Protein AF-A0A2D4NER4-F1 (afdb_monomer)

Nearest PDB structures (foldseek):
  1veg-assembly1_A  TM=6.606E-01  e=9.538E-03  Mus musculus
  2dak-assembly1_A  TM=6.690E-01  e=1.451E+00  Homo sapiens
  2dag-assembly1_A  TM=6.168E-01  e=2.997E+00  Homo sapiens
  1vek-assembly1_A  TM=5.260E-01  e=1.451E+00  Arabidopsis thaliana

Structure (mmCIF, N/CA/C/O backbone):
data_AF-A0A2D4NER4-F1
#
_entry.id   AF-A0A2D4N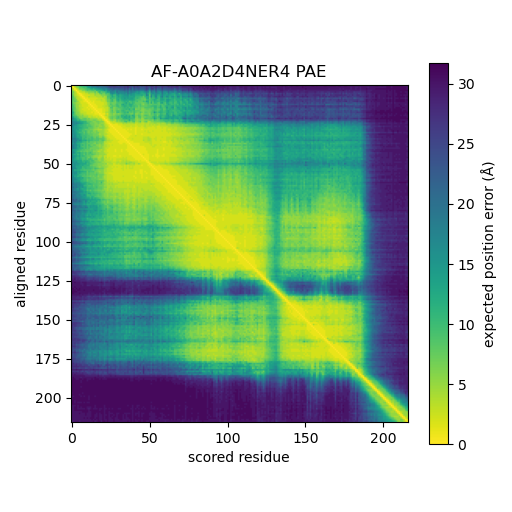ER4-F1
#
loop_
_atom_site.group_PDB
_atom_site.id
_atom_site.type_symbol
_atom_site.label_atom_id
_atom_site.label_alt_id
_atom_site.label_comp_id
_atom_site.label_asym_id
_atom_site.label_entity_id
_atom_site.label_seq_id
_atom_site.pdbx_PDB_ins_code
_atom_site.Cartn_x
_atom_site.Cartn_y
_atom_site.Cartn_z
_atom_site.occupancy
_atom_site.B_iso_or_equiv
_atom_site.auth_seq_id
_atom_site.auth_comp_id
_atom_site.auth_asym_id
_atom_site.auth_atom_id
_atom_site.pdbx_PDB_model_num
ATOM 1 N N . LEU A 1 1 ? 33.103 -27.320 -62.955 1.00 56.03 1 LEU A N 1
ATOM 2 C CA . LEU A 1 1 ? 32.887 -27.397 -61.491 1.00 56.03 1 LEU A CA 1
ATOM 3 C C . LEU A 1 1 ? 33.229 -26.048 -60.841 1.00 56.03 1 LEU A C 1
ATOM 5 O O . LEU A 1 1 ? 34.412 -25.792 -60.667 1.00 56.03 1 LEU A O 1
ATOM 9 N N . PRO A 1 2 ? 32.236 -25.185 -60.523 1.00 55.22 2 PRO A N 1
ATOM 10 C CA . PRO A 1 2 ? 32.433 -24.038 -59.623 1.00 55.22 2 PRO A CA 1
ATOM 11 C C . PRO A 1 2 ? 31.320 -23.884 -58.556 1.00 55.22 2 PRO A C 1
ATOM 13 O O . PRO A 1 2 ? 31.130 -22.807 -58.007 1.00 55.22 2 PRO A O 1
ATOM 16 N N . LEU A 1 3 ? 30.570 -24.949 -58.249 1.00 60.25 3 LEU A N 1
ATOM 17 C CA . LEU A 1 3 ? 29.444 -24.919 -57.302 1.00 60.25 3 LEU A CA 1
ATOM 18 C C . LEU A 1 3 ? 29.784 -24.650 -55.812 1.00 60.25 3 LEU A C 1
ATOM 20 O O . LEU A 1 3 ? 28.915 -24.118 -55.122 1.00 60.25 3 LEU A O 1
ATOM 24 N N . PRO A 1 4 ? 30.980 -24.961 -55.261 1.00 67.06 4 PRO A N 1
ATOM 25 C CA . PRO A 1 4 ? 31.217 -24.734 -53.831 1.00 67.06 4 PRO A CA 1
ATOM 26 C C . PRO A 1 4 ? 31.401 -23.249 -53.475 1.00 67.06 4 PRO A C 1
ATOM 28 O O . PRO A 1 4 ? 31.037 -22.840 -52.376 1.00 67.06 4 PRO A O 1
ATOM 31 N N . LEU A 1 5 ? 31.903 -22.427 -54.405 1.00 70.25 5 LEU A N 1
ATOM 32 C CA . LEU A 1 5 ? 32.192 -21.008 -54.152 1.00 70.25 5 LEU A CA 1
ATOM 33 C C . LEU A 1 5 ? 30.925 -20.143 -54.095 1.00 70.25 5 LEU A C 1
ATOM 35 O O . LEU A 1 5 ? 30.849 -19.197 -53.312 1.00 70.25 5 LEU A O 1
ATOM 39 N N . THR A 1 6 ? 29.903 -20.481 -54.886 1.00 78.75 6 THR A N 1
ATOM 40 C CA . THR A 1 6 ? 28.622 -19.759 -54.884 1.00 78.75 6 THR A CA 1
ATOM 41 C C . THR A 1 6 ? 27.839 -20.003 -53.596 1.00 78.75 6 THR A C 1
ATOM 43 O O . THR A 1 6 ? 27.268 -19.064 -53.050 1.00 78.75 6 THR A O 1
ATOM 46 N N . LEU A 1 7 ? 27.877 -21.234 -53.071 1.00 81.62 7 LEU A N 1
ATOM 47 C CA . LEU A 1 7 ? 27.253 -21.593 -51.793 1.00 81.62 7 LEU A CA 1
ATOM 48 C C . LEU A 1 7 ? 27.947 -20.928 -50.597 1.00 81.62 7 LEU A C 1
ATOM 50 O O . LEU A 1 7 ? 27.274 -20.438 -49.693 1.00 81.62 7 LEU A O 1
ATOM 54 N N . SER A 1 8 ? 29.283 -20.861 -50.588 1.00 81.38 8 SER A N 1
ATOM 55 C CA . SER A 1 8 ? 30.007 -20.161 -49.518 1.00 81.38 8 SER A CA 1
ATOM 56 C C . SER A 1 8 ? 29.722 -18.660 -49.507 1.00 81.38 8 SER A C 1
ATOM 58 O O . SER A 1 8 ? 29.609 -18.061 -48.440 1.00 81.38 8 SER A O 1
ATOM 60 N N . LEU A 1 9 ? 29.571 -18.053 -50.688 1.00 85.62 9 LEU A N 1
ATOM 61 C CA . LEU A 1 9 ? 29.323 -16.620 -50.814 1.00 85.62 9 LEU A CA 1
ATOM 62 C C . LEU A 1 9 ? 27.889 -16.263 -50.401 1.00 85.62 9 LEU A C 1
ATOM 64 O O . LEU A 1 9 ? 27.696 -15.287 -49.682 1.00 85.62 9 LEU A O 1
ATOM 68 N N . SER A 1 10 ? 26.894 -17.087 -50.753 1.00 87.94 10 SER A N 1
ATOM 69 C CA . SER A 1 10 ? 25.519 -16.898 -50.272 1.00 87.94 10 SER A CA 1
ATOM 70 C C . SER A 1 10 ? 25.408 -17.066 -48.756 1.00 87.94 10 SER A C 1
ATOM 72 O O . SER A 1 10 ? 24.736 -16.271 -48.103 1.00 87.94 10 SER A O 1
ATOM 74 N N . LEU A 1 11 ? 26.101 -18.058 -48.179 1.00 88.06 11 LEU A N 1
ATOM 75 C CA . LEU A 1 11 ? 26.095 -18.283 -46.732 1.00 88.06 11 LEU A CA 1
ATOM 76 C C . LEU A 1 11 ? 26.765 -17.123 -45.980 1.00 88.06 11 LEU A C 1
ATOM 78 O O . LEU A 1 11 ? 26.261 -16.688 -44.949 1.00 88.06 11 LEU A O 1
ATOM 82 N N . PHE A 1 12 ? 27.870 -16.593 -46.512 1.00 90.31 12 PHE A N 1
ATOM 83 C CA . PHE A 1 12 ? 28.550 -15.428 -45.948 1.00 90.31 12 PHE A CA 1
ATOM 84 C C . PHE A 1 12 ? 27.673 -14.173 -45.993 1.00 90.31 12 PHE A C 1
ATOM 86 O O . PHE A 1 12 ? 27.564 -13.479 -44.987 1.00 90.31 12 PHE A O 1
ATOM 93 N N . LEU A 1 13 ? 27.013 -13.898 -47.122 1.00 89.88 13 LEU A N 1
ATOM 94 C CA . LEU A 1 13 ? 26.109 -12.751 -47.244 1.00 89.88 13 LEU A CA 1
ATOM 95 C C . LEU A 1 13 ? 24.930 -12.851 -46.273 1.00 89.88 13 LEU A C 1
ATOM 97 O O . LEU A 1 13 ? 24.583 -11.862 -45.633 1.00 89.88 13 LEU A O 1
ATOM 101 N N . GLN A 1 14 ? 24.366 -14.047 -46.112 1.00 88.50 14 GLN A N 1
ATOM 102 C CA . GLN A 1 14 ? 23.282 -14.282 -45.165 1.00 88.50 14 GLN A CA 1
ATOM 103 C C . GLN A 1 14 ? 23.746 -14.177 -43.706 1.00 88.50 14 GLN A C 1
ATOM 105 O O . GLN A 1 14 ? 23.058 -13.594 -42.873 1.00 88.50 14 GLN A O 1
ATOM 110 N N . ALA A 1 15 ? 24.936 -14.684 -43.377 1.00 87.19 15 ALA A N 1
ATOM 111 C CA . ALA A 1 15 ? 25.524 -14.489 -42.054 1.00 87.19 15 ALA A CA 1
ATOM 112 C C . ALA A 1 15 ? 25.816 -13.005 -41.780 1.00 87.19 15 ALA A C 1
ATOM 114 O O . ALA A 1 15 ? 25.608 -12.531 -40.667 1.00 87.19 15 ALA A O 1
ATOM 115 N N . HIS A 1 16 ? 26.257 -12.259 -42.795 1.00 84.88 16 HIS A N 1
ATOM 116 C CA . HIS A 1 16 ? 26.536 -10.834 -42.684 1.00 84.88 16 HIS A CA 1
ATOM 117 C C . HIS A 1 16 ? 25.264 -10.005 -42.484 1.00 84.88 16 HIS A C 1
ATOM 119 O O . HIS A 1 16 ? 25.264 -9.117 -41.637 1.00 84.88 16 HIS A O 1
ATOM 125 N N . SER A 1 17 ? 24.173 -10.310 -43.195 1.00 80.94 17 SER A N 1
ATOM 126 C CA . SER A 1 17 ? 22.895 -9.615 -43.004 1.00 80.94 17 SER A CA 1
ATOM 127 C C . SER A 1 17 ? 22.325 -9.860 -41.607 1.00 80.94 17 SER A C 1
ATOM 129 O O . SER A 1 17 ? 21.939 -8.913 -40.931 1.00 80.94 17 SER A O 1
ATOM 131 N N . LEU A 1 18 ? 22.365 -11.111 -41.133 1.00 80.81 18 LEU A N 1
ATOM 132 C CA . LEU A 1 18 ? 21.946 -11.456 -39.772 1.00 80.81 18 LEU A CA 1
ATOM 133 C C . LEU A 1 18 ? 22.844 -10.801 -38.716 1.00 80.81 18 LEU A C 1
ATOM 135 O O . LEU A 1 18 ? 22.368 -10.385 -37.666 1.00 80.81 18 LEU A O 1
ATOM 139 N N . PHE A 1 19 ? 24.148 -10.686 -38.985 1.00 79.88 19 PHE A N 1
ATOM 140 C CA . PHE A 1 19 ? 25.077 -9.992 -38.098 1.00 79.88 19 PHE A CA 1
ATOM 141 C C . PHE A 1 19 ? 24.783 -8.491 -38.031 1.00 79.88 19 PHE A C 1
ATOM 143 O O . PHE A 1 19 ? 24.753 -7.936 -36.937 1.00 79.88 19 PHE A O 1
ATOM 150 N N . GLN A 1 20 ? 24.524 -7.840 -39.167 1.00 70.31 20 GLN A N 1
ATOM 151 C CA . GLN A 1 20 ? 24.134 -6.428 -39.200 1.00 70.31 20 GLN A CA 1
ATOM 152 C C . GLN A 1 20 ? 22.819 -6.174 -38.451 1.00 70.31 20 GLN A C 1
ATOM 154 O O . GLN A 1 20 ? 22.707 -5.168 -37.763 1.00 70.31 20 GLN A O 1
ATOM 159 N N . GLU A 1 21 ? 21.866 -7.104 -38.516 1.00 69.69 21 GLU A N 1
ATOM 160 C CA . GLU A 1 21 ? 20.611 -7.042 -37.754 1.00 69.69 21 GLU A CA 1
ATOM 161 C C . GLU A 1 21 ? 20.829 -7.235 -36.239 1.00 69.69 21 GLU A C 1
ATOM 163 O O . GLU A 1 21 ? 20.110 -6.678 -35.410 1.00 69.69 21 GLU A O 1
ATOM 168 N N . LEU A 1 22 ? 21.861 -7.992 -35.849 1.00 73.62 22 LEU A N 1
ATOM 169 C CA . LEU A 1 22 ? 22.188 -8.252 -34.445 1.00 73.62 22 LEU A CA 1
ATOM 170 C C . LEU A 1 22 ? 23.005 -7.127 -33.784 1.00 73.62 22 LEU A C 1
ATOM 172 O O . LEU A 1 22 ? 22.983 -6.980 -32.553 1.00 73.62 22 LEU A O 1
ATOM 176 N N . VAL A 1 23 ? 23.786 -6.384 -34.574 1.00 81.12 23 VAL A N 1
ATOM 177 C CA . VAL A 1 23 ? 24.708 -5.357 -34.079 1.00 81.12 23 VAL A CA 1
ATOM 178 C C . VAL A 1 23 ? 23.953 -4.065 -33.794 1.00 81.12 23 VAL A C 1
ATOM 180 O O . VAL A 1 23 ? 23.361 -3.446 -34.668 1.00 81.12 23 VAL A O 1
ATOM 183 N N . ILE A 1 24 ? 24.028 -3.622 -32.541 1.00 84.31 24 ILE A N 1
ATOM 184 C CA . ILE A 1 24 ? 23.518 -2.317 -32.121 1.00 84.31 24 ILE A CA 1
ATOM 185 C C . ILE A 1 24 ? 24.668 -1.315 -32.171 1.00 84.31 24 ILE A C 1
ATOM 187 O O . ILE A 1 24 ? 25.717 -1.562 -31.571 1.00 84.31 24 ILE A O 1
ATOM 191 N N . ASP A 1 25 ? 24.443 -0.167 -32.810 1.00 88.12 25 ASP A N 1
ATOM 192 C CA . ASP A 1 25 ? 25.441 0.899 -32.893 1.00 88.12 25 ASP A CA 1
ATOM 193 C C . ASP A 1 25 ? 25.862 1.396 -31.494 1.00 88.12 25 ASP A C 1
ATOM 195 O O . ASP A 1 25 ? 25.015 1.868 -30.720 1.00 88.12 25 ASP A O 1
ATOM 199 N N . PRO A 1 26 ? 27.165 1.353 -31.154 1.00 89.25 26 PRO A N 1
ATOM 200 C CA . PRO A 1 26 ? 27.657 1.784 -29.846 1.00 89.25 26 PRO A CA 1
ATOM 201 C C . PRO A 1 26 ? 27.454 3.286 -29.616 1.00 89.25 26 PRO A C 1
ATOM 203 O O . PRO A 1 26 ? 27.175 3.698 -28.493 1.00 89.25 26 PRO A O 1
ATOM 206 N N . GLU A 1 27 ? 27.501 4.096 -30.675 1.00 92.50 27 GLU A N 1
ATOM 207 C CA . GLU A 1 27 ? 27.262 5.541 -30.595 1.00 92.50 27 GLU A CA 1
ATOM 208 C C . GLU A 1 27 ? 25.827 5.866 -30.166 1.00 92.50 27 GLU A C 1
ATOM 210 O O . GLU A 1 27 ? 25.612 6.699 -29.287 1.00 92.50 27 GLU A O 1
ATOM 215 N N . LYS A 1 28 ? 24.835 5.143 -30.703 1.00 91.44 28 LYS A N 1
ATOM 216 C CA . LYS A 1 28 ? 23.426 5.311 -30.309 1.00 91.44 28 LYS A CA 1
ATOM 217 C C . LYS A 1 28 ? 23.200 4.898 -28.858 1.00 91.44 28 LYS A C 1
ATOM 219 O O . LYS A 1 28 ? 22.432 5.539 -28.143 1.00 91.44 28 LYS A O 1
ATOM 224 N N . ILE A 1 29 ? 23.891 3.847 -28.409 1.00 93.44 29 ILE A N 1
ATOM 225 C CA . ILE A 1 29 ? 23.896 3.450 -26.999 1.00 93.44 29 ILE A CA 1
ATOM 226 C C . ILE A 1 29 ? 24.467 4.594 -26.152 1.00 93.44 29 ILE A C 1
ATOM 228 O O . ILE A 1 29 ? 23.808 5.012 -25.204 1.00 93.44 29 ILE A O 1
ATOM 232 N N . ASN A 1 30 ? 25.627 5.151 -26.515 1.00 95.00 30 ASN A N 1
ATOM 233 C CA . ASN A 1 30 ? 26.247 6.270 -25.798 1.00 95.00 30 ASN A CA 1
ATOM 234 C C . ASN A 1 30 ? 25.328 7.497 -25.723 1.00 95.00 30 ASN A C 1
ATOM 236 O O . ASN A 1 30 ? 25.208 8.100 -24.658 1.00 95.00 30 ASN A O 1
ATOM 240 N N . SER A 1 31 ? 24.621 7.832 -26.807 1.00 94.81 31 SER A N 1
ATOM 241 C CA . SER A 1 31 ? 23.632 8.918 -26.800 1.00 94.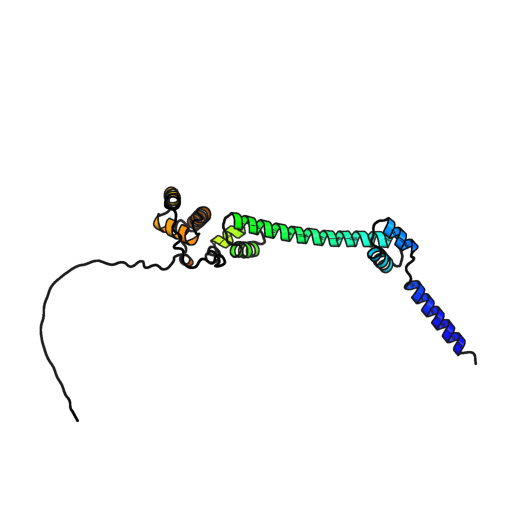81 31 SER A CA 1
ATOM 242 C C . SER A 1 31 ? 22.511 8.680 -25.778 1.00 94.81 31 SER A C 1
ATOM 244 O O . SER A 1 31 ? 22.152 9.591 -25.034 1.00 94.81 31 SER A O 1
ATOM 246 N N . LEU A 1 32 ? 21.996 7.449 -25.671 1.00 94.62 32 LEU A N 1
ATOM 247 C CA . LEU A 1 32 ? 20.988 7.088 -24.665 1.00 94.62 32 LEU A CA 1
ATOM 248 C C . LEU A 1 32 ? 21.551 7.076 -23.233 1.00 94.62 32 LEU A C 1
ATOM 250 O O . LEU A 1 32 ? 20.834 7.423 -22.295 1.00 94.62 32 LEU A O 1
ATOM 254 N N . LEU A 1 33 ? 22.827 6.727 -23.043 1.00 95.44 33 LEU A N 1
ATOM 255 C CA . LEU A 1 33 ? 23.481 6.870 -21.737 1.00 95.44 33 LEU A CA 1
ATOM 256 C C . LEU A 1 33 ? 23.591 8.340 -21.315 1.00 95.44 33 LEU A C 1
ATOM 258 O O . LEU A 1 33 ? 23.327 8.651 -20.155 1.00 95.44 33 LEU A O 1
ATOM 262 N N . LEU A 1 34 ? 23.943 9.240 -22.239 1.00 95.62 34 LEU A N 1
ATOM 263 C CA . LEU A 1 34 ? 24.004 10.685 -21.977 1.00 95.62 34 LEU A CA 1
ATOM 264 C C . LEU A 1 34 ? 22.630 11.262 -21.599 1.00 95.62 34 LEU A C 1
ATOM 266 O O . LEU A 1 34 ? 22.555 12.173 -20.780 1.00 95.62 34 LEU A O 1
ATOM 270 N N . LEU A 1 35 ? 21.548 10.683 -22.130 1.00 93.75 35 LEU A N 1
ATOM 271 C CA . LEU A 1 35 ? 20.163 10.983 -21.742 1.00 93.75 35 LEU A CA 1
ATOM 272 C C . LEU A 1 35 ? 19.778 10.435 -20.349 1.00 93.75 35 LEU A C 1
ATOM 274 O O . LEU A 1 35 ? 18.695 10.733 -19.850 1.00 93.75 35 LEU A O 1
ATOM 278 N N . GLY A 1 36 ? 20.645 9.652 -19.696 1.00 94.69 36 GLY A N 1
ATOM 279 C CA . GLY A 1 36 ? 20.428 9.113 -18.349 1.00 94.69 36 GLY A CA 1
ATOM 280 C C . GLY A 1 36 ? 19.788 7.721 -18.309 1.00 94.69 36 GLY A C 1
ATOM 281 O O . GLY A 1 36 ? 19.320 7.277 -17.251 1.00 94.69 36 GLY A O 1
ATOM 282 N N . PHE A 1 37 ? 19.747 7.007 -19.437 1.00 94.88 37 PHE A N 1
ATOM 283 C CA . PHE A 1 37 ? 19.342 5.603 -19.463 1.00 94.88 37 PHE A CA 1
ATOM 284 C C . PHE A 1 37 ? 20.508 4.684 -19.098 1.00 94.88 37 PHE A C 1
ATOM 286 O O . PHE A 1 37 ? 21.674 4.970 -19.364 1.00 94.88 37 PHE A O 1
ATOM 293 N N . SER A 1 38 ? 20.204 3.536 -18.494 1.00 95.00 38 SER A N 1
ATOM 294 C CA . SER A 1 38 ? 21.230 2.518 -18.265 1.00 95.00 38 SER A CA 1
ATOM 295 C C . SER A 1 38 ? 21.647 1.861 -19.586 1.00 95.00 38 SER A C 1
ATOM 297 O O . SER A 1 38 ? 20.848 1.730 -20.513 1.00 95.00 38 SER A O 1
ATOM 299 N N . ALA A 1 39 ? 22.881 1.352 -19.660 1.00 93.19 39 ALA A N 1
ATOM 300 C CA . ALA A 1 39 ? 23.360 0.639 -20.849 1.00 93.19 39 ALA A CA 1
ATOM 301 C C . ALA A 1 39 ? 22.483 -0.573 -21.221 1.00 93.19 39 ALA A C 1
ATOM 303 O O . ALA A 1 39 ? 22.355 -0.914 -22.396 1.00 93.19 39 ALA A O 1
ATOM 304 N N . GLN A 1 40 ? 21.863 -1.221 -20.228 1.00 93.50 40 GLN A N 1
ATOM 305 C CA . GLN A 1 40 ? 20.938 -2.333 -20.452 1.00 93.50 40 GLN A CA 1
ATOM 306 C C . GLN A 1 40 ? 19.621 -1.857 -21.075 1.00 93.50 40 GLN A C 1
ATOM 308 O O . GLN A 1 40 ? 19.175 -2.442 -22.060 1.00 93.50 40 GLN A O 1
ATOM 313 N N . GLU A 1 41 ? 19.026 -0.784 -20.545 1.00 93.81 41 GLU A N 1
ATOM 314 C CA . GLU A 1 41 ? 17.812 -0.179 -21.105 1.00 93.81 41 GLU A CA 1
ATOM 315 C C . GLU A 1 41 ? 18.055 0.343 -22.521 1.00 93.81 41 GLU A C 1
ATOM 317 O O . GLU A 1 41 ? 17.248 0.067 -23.399 1.00 93.81 41 GLU A O 1
ATOM 322 N N . ALA A 1 42 ? 19.184 1.016 -22.765 1.00 94.44 42 ALA A N 1
ATOM 323 C CA . ALA A 1 42 ? 19.554 1.527 -24.082 1.00 94.44 42 ALA A CA 1
ATOM 324 C C . ALA A 1 42 ? 19.651 0.404 -25.127 1.00 94.44 42 ALA A C 1
ATOM 326 O O . ALA A 1 42 ? 19.060 0.497 -26.200 1.00 94.44 42 ALA A O 1
ATOM 327 N N . ARG A 1 43 ? 20.335 -0.702 -24.799 1.00 92.50 43 ARG A N 1
ATOM 328 C CA . ARG A 1 43 ? 20.442 -1.869 -25.692 1.00 92.50 43 ARG A CA 1
ATOM 329 C C . ARG A 1 43 ? 19.087 -2.523 -25.946 1.00 92.50 43 ARG A C 1
ATOM 331 O O . ARG A 1 43 ? 18.776 -2.855 -27.083 1.00 92.50 43 ARG A O 1
ATOM 338 N N . LEU A 1 44 ? 18.288 -2.725 -24.900 1.00 92.94 44 LEU A N 1
ATOM 339 C CA . LEU A 1 44 ? 16.966 -3.343 -25.030 1.00 92.94 44 LEU A CA 1
ATOM 340 C C . LEU A 1 44 ? 15.989 -2.444 -25.796 1.00 92.94 44 LEU A C 1
ATOM 342 O O . LEU A 1 44 ? 15.224 -2.949 -26.609 1.00 92.94 44 LEU A O 1
ATOM 346 N N . GLY A 1 45 ? 16.028 -1.132 -25.564 1.00 93.44 45 GLY A N 1
ATOM 347 C CA . GLY A 1 45 ? 15.206 -0.151 -26.264 1.00 93.44 45 GLY A CA 1
ATOM 348 C C . GLY A 1 45 ? 15.571 -0.051 -27.739 1.00 93.44 45 GLY A C 1
ATOM 349 O O . GLY A 1 45 ? 14.684 -0.117 -28.580 1.00 93.44 45 GLY A O 1
ATOM 350 N N . LEU A 1 46 ? 16.867 0.007 -28.063 1.00 92.50 46 LEU A N 1
ATOM 351 C CA . LEU A 1 46 ? 17.321 0.002 -29.454 1.00 92.50 46 LEU A CA 1
ATOM 352 C C . LEU A 1 46 ? 16.960 -1.302 -30.171 1.00 92.50 46 LEU A C 1
ATOM 354 O O . LEU A 1 46 ? 16.543 -1.236 -31.317 1.00 92.50 46 LEU A O 1
ATOM 358 N N . ARG A 1 47 ? 17.033 -2.467 -29.510 1.00 90.81 47 ARG A N 1
ATOM 359 C CA . ARG A 1 47 ? 16.543 -3.731 -30.101 1.00 90.81 47 ARG A CA 1
ATOM 360 C C . ARG A 1 47 ? 15.036 -3.749 -30.327 1.00 90.81 47 ARG A C 1
ATOM 362 O O . ARG A 1 47 ? 14.585 -4.393 -31.256 1.00 90.81 47 ARG A O 1
ATOM 369 N N . ALA A 1 48 ? 14.264 -3.109 -29.454 1.00 90.50 48 ALA A N 1
ATOM 370 C CA . ALA A 1 48 ? 12.808 -3.079 -29.567 1.00 90.50 48 ALA A CA 1
ATOM 371 C C . ALA A 1 48 ? 12.310 -2.094 -30.638 1.00 90.50 48 ALA A C 1
ATOM 373 O O . ALA A 1 48 ? 11.162 -2.189 -31.059 1.00 90.50 48 ALA A O 1
ATOM 374 N N . CYS A 1 49 ? 13.148 -1.135 -31.035 1.00 91.00 49 CYS A N 1
ATOM 375 C CA . CYS A 1 49 ? 12.817 -0.082 -31.992 1.00 91.00 49 CYS A CA 1
ATOM 376 C C . CYS A 1 49 ? 13.754 -0.091 -33.211 1.00 91.00 49 CYS A C 1
ATOM 378 O O . CYS A 1 49 ? 14.022 0.974 -33.765 1.00 91.00 49 CYS A O 1
ATOM 380 N N . ASP A 1 50 ? 14.310 -1.251 -33.571 1.00 86.81 50 ASP A N 1
ATOM 381 C CA . ASP A 1 50 ? 15.143 -1.467 -34.766 1.00 86.81 50 ASP A CA 1
ATOM 382 C C . ASP A 1 50 ? 16.284 -0.445 -34.945 1.00 86.81 50 ASP A C 1
ATOM 384 O O . ASP A 1 50 ? 16.611 0.015 -36.037 1.00 86.81 50 ASP A O 1
ATOM 388 N N . GLY A 1 51 ? 16.907 -0.041 -33.835 1.00 85.50 51 GLY A N 1
ATOM 389 C CA . GLY A 1 51 ? 18.039 0.883 -33.831 1.00 85.50 51 GLY A CA 1
ATOM 390 C C . GLY A 1 51 ? 17.674 2.359 -34.030 1.00 85.50 51 GLY A C 1
ATOM 391 O O . GLY A 1 51 ? 18.580 3.173 -34.241 1.00 85.50 51 GLY A O 1
ATOM 392 N N . HIS A 1 52 ? 16.395 2.734 -33.942 1.00 91.31 52 HIS A N 1
ATOM 393 C CA . HIS A 1 52 ? 15.956 4.131 -33.940 1.00 91.31 52 HIS A CA 1
ATOM 394 C C . HIS A 1 52 ? 16.109 4.771 -32.552 1.00 91.31 52 HIS A C 1
ATOM 396 O O . HIS A 1 52 ? 15.447 4.371 -31.595 1.00 91.31 52 HIS A O 1
ATOM 402 N N . LEU A 1 53 ? 16.953 5.804 -32.450 1.00 91.38 53 LEU A N 1
ATOM 403 C CA . LEU A 1 53 ? 17.300 6.462 -31.182 1.00 91.38 53 LEU A CA 1
ATOM 404 C C . LEU A 1 53 ? 16.090 7.119 -30.504 1.00 91.38 53 LEU A C 1
ATOM 406 O O . LEU A 1 53 ? 15.814 6.820 -29.346 1.00 91.38 53 LEU A O 1
ATOM 410 N N . GLU A 1 54 ? 15.353 7.968 -31.223 1.00 93.31 54 GLU A N 1
ATOM 411 C CA . GLU A 1 54 ? 14.196 8.700 -30.678 1.00 93.31 54 GLU A CA 1
ATOM 412 C C . GLU A 1 54 ? 13.086 7.751 -30.206 1.00 93.31 54 GLU A C 1
ATOM 414 O O . GLU A 1 54 ? 12.555 7.878 -29.101 1.00 93.31 54 GLU A O 1
ATOM 419 N N . HIS A 1 55 ? 12.768 6.735 -31.014 1.00 94.25 55 HIS A N 1
ATOM 420 C CA . HIS A 1 55 ? 11.784 5.719 -30.643 1.00 94.25 55 HIS A CA 1
ATOM 421 C C . HIS A 1 55 ? 12.245 4.898 -29.436 1.00 94.25 55 HIS A C 1
ATOM 423 O O . HIS A 1 55 ? 11.447 4.664 -28.528 1.00 94.25 55 HIS A O 1
ATOM 429 N N . ALA A 1 56 ? 13.529 4.529 -29.376 1.00 94.88 56 ALA A N 1
ATOM 430 C CA . ALA A 1 56 ? 14.094 3.834 -28.227 1.00 94.88 56 ALA A CA 1
ATOM 431 C C . ALA A 1 56 ? 14.022 4.688 -26.952 1.00 94.88 56 ALA A C 1
ATOM 433 O O . ALA A 1 56 ? 13.617 4.175 -25.909 1.00 94.88 56 ALA A O 1
ATOM 434 N N . ALA A 1 57 ? 14.353 5.982 -27.023 1.00 95.88 57 ALA A N 1
ATOM 435 C CA . ALA A 1 57 ? 14.267 6.901 -25.889 1.00 95.88 57 ALA A CA 1
ATOM 436 C C . ALA A 1 57 ? 12.829 7.007 -25.356 1.00 95.88 57 ALA A C 1
ATOM 438 O O . ALA A 1 57 ? 12.599 6.850 -24.154 1.00 95.88 57 ALA A O 1
ATOM 439 N N . ASN A 1 58 ? 11.852 7.186 -26.249 1.00 95.75 58 ASN A N 1
ATOM 440 C CA . ASN A 1 58 ? 10.436 7.242 -25.883 1.00 95.75 58 ASN A CA 1
ATOM 441 C C . ASN A 1 58 ? 9.943 5.916 -25.286 1.00 95.75 58 ASN A C 1
ATOM 443 O O . ASN A 1 58 ? 9.291 5.905 -24.244 1.00 95.75 58 ASN A O 1
ATOM 447 N N . HIS A 1 59 ? 10.300 4.782 -25.893 1.00 95.62 59 HIS A N 1
ATOM 448 C CA . HIS A 1 59 ? 9.913 3.460 -25.402 1.00 95.62 59 HIS A CA 1
ATOM 449 C C . HIS A 1 59 ? 10.496 3.159 -24.009 1.00 95.62 59 HIS A C 1
ATOM 451 O O . HIS A 1 59 ? 9.787 2.645 -23.140 1.00 95.62 59 HIS A O 1
ATOM 457 N N . ILE A 1 60 ? 11.768 3.501 -23.763 1.00 94.81 60 ILE A N 1
ATOM 458 C CA . ILE A 1 60 ? 12.401 3.322 -22.448 1.00 94.81 60 ILE A CA 1
ATOM 459 C C . ILE A 1 60 ? 11.715 4.205 -21.399 1.00 94.81 60 ILE A C 1
ATOM 461 O O .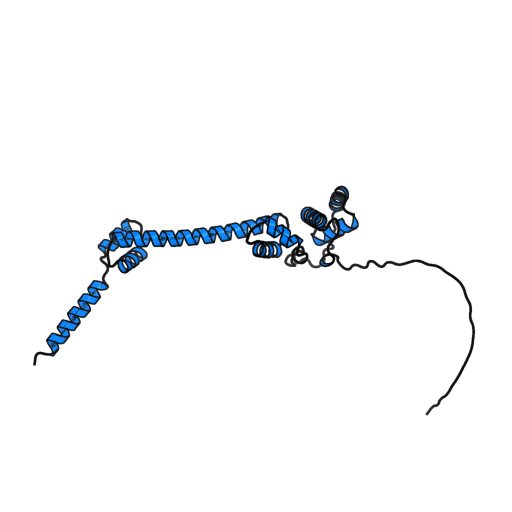 ILE A 1 60 ? 11.405 3.714 -20.309 1.00 94.81 60 ILE A O 1
ATOM 465 N N . SER A 1 61 ? 11.453 5.474 -21.725 1.00 95.06 61 SER A N 1
ATOM 466 C CA . SER A 1 61 ? 10.763 6.412 -20.834 1.00 95.06 61 SER A CA 1
ATOM 467 C C . SER A 1 61 ? 9.370 5.912 -20.459 1.00 95.06 61 SER A C 1
ATOM 469 O O . SER A 1 61 ? 9.095 5.740 -19.272 1.00 95.06 61 SER A O 1
ATOM 471 N N . ASN A 1 62 ? 8.542 5.550 -21.444 1.00 94.75 62 ASN A N 1
ATOM 472 C CA . ASN A 1 62 ? 7.185 5.051 -21.208 1.00 94.75 62 ASN A CA 1
ATOM 473 C C . ASN A 1 62 ? 7.192 3.792 -20.336 1.00 94.75 62 ASN A C 1
ATOM 475 O O . ASN A 1 62 ? 6.510 3.727 -19.315 1.00 94.75 62 ASN A O 1
ATOM 479 N N . ARG A 1 63 ? 8.041 2.809 -20.663 1.00 93.50 63 ARG A N 1
ATOM 480 C CA . ARG A 1 63 ? 8.157 1.575 -19.874 1.00 93.50 63 ARG A CA 1
ATOM 481 C C . ARG A 1 63 ? 8.611 1.849 -18.435 1.00 93.50 63 ARG A C 1
ATOM 483 O O . ARG A 1 63 ? 8.167 1.176 -17.500 1.00 93.50 63 ARG A O 1
ATOM 490 N N . ARG A 1 64 ? 9.521 2.806 -18.234 1.00 93.25 64 ARG A N 1
ATOM 491 C CA . ARG A 1 64 ? 9.976 3.220 -16.899 1.00 93.25 64 ARG A CA 1
ATOM 492 C C . ARG A 1 64 ? 8.838 3.875 -16.121 1.00 93.25 64 ARG A C 1
ATOM 494 O O . ARG A 1 64 ? 8.664 3.563 -14.943 1.00 93.25 64 ARG A O 1
ATOM 501 N N . GLU A 1 65 ? 8.072 4.750 -16.759 1.00 93.88 65 GLU A N 1
ATOM 502 C CA . GLU A 1 65 ? 6.915 5.413 -16.161 1.00 93.88 65 GLU A CA 1
ATOM 503 C C . GLU A 1 65 ? 5.820 4.420 -15.781 1.00 93.88 65 GLU A C 1
ATOM 505 O O . GLU A 1 65 ? 5.437 4.392 -14.614 1.00 93.88 65 GLU A O 1
ATOM 510 N N . GLU A 1 66 ? 5.404 3.534 -16.686 1.00 93.94 66 GLU A N 1
ATOM 511 C CA . GLU A 1 66 ? 4.421 2.476 -16.417 1.00 93.94 66 GLU A CA 1
ATOM 512 C C . GLU A 1 66 ? 4.832 1.615 -15.219 1.00 93.94 66 GLU A C 1
ATOM 514 O O . GLU A 1 66 ? 4.076 1.442 -14.260 1.00 93.94 66 GLU A O 1
ATOM 519 N N . LYS A 1 67 ? 6.081 1.133 -15.210 1.00 92.88 67 LYS A N 1
ATOM 520 C CA . LYS A 1 67 ? 6.605 0.334 -14.096 1.00 92.88 67 LYS A CA 1
ATOM 521 C C . LYS A 1 67 ? 6.624 1.123 -12.788 1.00 92.88 67 LYS A C 1
ATOM 523 O O . LYS A 1 67 ? 6.376 0.562 -11.719 1.00 92.88 67 LYS A O 1
ATOM 528 N N . ASN A 1 68 ? 6.942 2.413 -12.847 1.00 93.50 68 ASN A N 1
ATOM 529 C CA . ASN A 1 68 ? 6.930 3.284 -11.679 1.00 93.50 68 ASN A CA 1
ATOM 530 C C . ASN A 1 68 ? 5.506 3.561 -11.186 1.00 93.50 68 ASN A C 1
ATOM 532 O O . ASN A 1 68 ? 5.307 3.601 -9.974 1.00 93.50 68 ASN A O 1
ATOM 536 N N . LEU A 1 69 ? 4.528 3.711 -12.079 1.00 95.56 69 LEU A N 1
ATOM 537 C CA . LEU A 1 69 ? 3.116 3.866 -11.732 1.00 95.56 69 LEU A CA 1
ATOM 538 C C . LEU A 1 69 ? 2.599 2.623 -11.007 1.00 95.56 69 LEU A C 1
ATOM 540 O O . LEU A 1 69 ? 2.124 2.752 -9.882 1.00 95.56 69 LEU A O 1
ATOM 544 N N . ILE A 1 70 ? 2.821 1.429 -11.568 1.00 93.38 70 ILE A N 1
ATOM 545 C CA . ILE A 1 70 ? 2.431 0.154 -10.942 1.00 93.38 70 ILE A CA 1
ATOM 546 C C . ILE A 1 70 ? 3.065 0.023 -9.550 1.00 93.38 70 ILE A C 1
ATOM 548 O O . ILE A 1 70 ? 2.375 -0.215 -8.561 1.00 93.38 70 ILE A O 1
ATOM 552 N N . ARG A 1 71 ? 4.378 0.268 -9.430 1.00 94.62 71 ARG A N 1
ATOM 553 C CA . ARG A 1 71 ? 5.085 0.213 -8.137 1.00 94.62 71 ARG A CA 1
ATOM 554 C C . ARG A 1 71 ? 4.542 1.211 -7.116 1.00 94.62 71 ARG A C 1
ATOM 556 O O . ARG A 1 71 ? 4.455 0.884 -5.932 1.00 94.62 71 ARG A O 1
ATOM 563 N N . ARG A 1 72 ? 4.233 2.442 -7.537 1.00 94.19 72 ARG A N 1
ATOM 564 C CA . ARG A 1 72 ? 3.665 3.468 -6.650 1.00 94.19 72 ARG A CA 1
ATOM 565 C C . ARG A 1 72 ? 2.269 3.073 -6.197 1.00 94.19 72 ARG A C 1
ATOM 567 O O . ARG A 1 72 ? 1.984 3.203 -5.011 1.00 94.19 72 ARG A O 1
ATOM 574 N N . GLU A 1 73 ? 1.439 2.566 -7.101 1.00 94.06 73 GLU A N 1
ATOM 575 C CA . GLU A 1 73 ? 0.081 2.127 -6.791 1.00 94.06 73 GLU A CA 1
ATOM 576 C C . GLU A 1 73 ? 0.085 0.948 -5.810 1.00 94.06 73 GLU A C 1
ATOM 578 O O . GLU A 1 73 ? -0.593 0.994 -4.783 1.00 94.06 73 GLU A O 1
ATOM 583 N N . GLU A 1 74 ? 0.911 -0.072 -6.050 1.00 92.94 74 GLU A N 1
ATOM 584 C CA . GLU A 1 74 ? 1.075 -1.198 -5.126 1.00 92.94 74 GLU A CA 1
ATOM 585 C C . GLU A 1 74 ? 1.582 -0.745 -3.754 1.00 92.94 74 GLU A C 1
ATOM 587 O O . GLU A 1 74 ? 1.057 -1.162 -2.718 1.00 92.94 74 GLU A O 1
ATOM 592 N N . LYS A 1 75 ? 2.585 0.143 -3.725 1.00 93.19 75 LYS A N 1
ATOM 593 C CA . LYS A 1 75 ? 3.119 0.688 -2.472 1.00 93.19 75 LYS A CA 1
ATOM 594 C C . LYS A 1 75 ? 2.066 1.506 -1.724 1.00 93.19 75 LYS A C 1
ATOM 596 O O . LYS A 1 75 ? 1.979 1.386 -0.505 1.00 93.19 75 LYS A O 1
ATOM 601 N N . ALA A 1 76 ? 1.258 2.298 -2.427 1.00 91.50 76 ALA A N 1
ATOM 602 C CA . ALA A 1 76 ? 0.170 3.070 -1.835 1.00 91.50 76 ALA A CA 1
ATOM 603 C C . ALA A 1 76 ? -0.920 2.159 -1.253 1.00 91.50 76 ALA A C 1
ATOM 605 O O . ALA A 1 76 ? -1.336 2.371 -0.115 1.00 91.50 76 ALA A O 1
ATOM 606 N N . LYS A 1 77 ? -1.320 1.098 -1.971 1.00 89.38 77 LYS A N 1
ATOM 607 C CA . LYS A 1 77 ? -2.278 0.092 -1.476 1.00 89.38 77 LYS A CA 1
ATOM 608 C C . LYS A 1 77 ? -1.765 -0.604 -0.215 1.00 89.38 77 LYS A C 1
ATOM 610 O O . LYS A 1 77 ? -2.488 -0.674 0.776 1.00 89.38 77 LYS A O 1
ATOM 615 N N . ARG A 1 78 ? -0.499 -1.043 -0.214 1.00 87.44 78 ARG A N 1
ATOM 616 C CA . ARG A 1 78 ? 0.143 -1.651 0.968 1.00 87.44 78 ARG A CA 1
ATOM 617 C C . ARG A 1 78 ? 0.214 -0.685 2.148 1.00 87.44 78 ARG A C 1
ATOM 619 O O . ARG A 1 78 ? -0.084 -1.077 3.270 1.00 87.44 78 ARG A O 1
ATOM 626 N N . LYS A 1 79 ? 0.578 0.578 1.898 1.00 90.88 79 LYS A N 1
ATOM 627 C CA . LYS A 1 79 ? 0.643 1.617 2.933 1.00 90.88 79 LYS A CA 1
ATOM 628 C C . LYS A 1 79 ? -0.732 1.864 3.552 1.00 90.88 79 LYS A C 1
ATOM 630 O O . LYS A 1 79 ? -0.849 1.789 4.766 1.00 90.88 79 LYS A O 1
ATOM 635 N N . LYS A 1 80 ? -1.770 2.049 2.728 1.00 89.19 80 LYS A N 1
ATOM 636 C CA . LYS A 1 80 ? -3.153 2.241 3.192 1.00 89.19 80 LYS A CA 1
ATOM 637 C C . LYS A 1 80 ? -3.648 1.052 4.020 1.00 89.19 80 LYS A C 1
ATOM 639 O O . LYS A 1 80 ? -4.289 1.245 5.046 1.00 89.19 80 LYS A O 1
ATOM 644 N N . GLN A 1 81 ? -3.338 -0.174 3.596 1.00 89.12 81 GLN A N 1
ATOM 645 C CA . GLN A 1 81 ? -3.719 -1.376 4.339 1.00 89.12 81 GLN A CA 1
ATOM 646 C C . GLN A 1 81 ? -3.051 -1.421 5.719 1.00 89.12 81 GLN A C 1
ATOM 648 O O . GLN A 1 81 ? -3.721 -1.680 6.714 1.00 89.12 81 GLN A O 1
ATOM 653 N N . LEU A 1 82 ? -1.748 -1.137 5.787 1.00 90.69 82 LEU A N 1
ATOM 654 C CA . LEU A 1 82 ? -1.011 -1.125 7.049 1.00 90.69 82 LEU A CA 1
ATOM 655 C C . LEU A 1 82 ? -1.468 0.011 7.973 1.00 90.69 82 LEU A C 1
ATOM 657 O O . LEU A 1 82 ? -1.591 -0.198 9.175 1.00 90.69 82 LEU A O 1
ATOM 661 N N . GLU A 1 83 ? -1.750 1.189 7.416 1.00 93.25 83 GLU A N 1
ATOM 662 C CA . GLU A 1 83 ? -2.331 2.317 8.150 1.00 93.25 83 GLU A CA 1
ATOM 663 C C 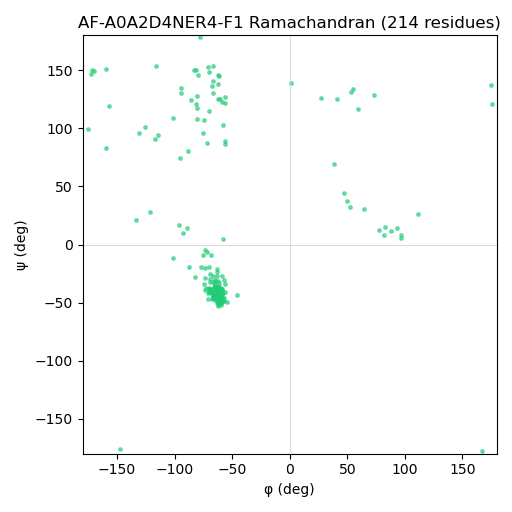. GLU A 1 83 ? -3.685 1.936 8.747 1.00 93.25 83 GLU A C 1
ATOM 665 O O . GLU A 1 83 ? -3.873 2.117 9.943 1.00 93.25 83 GLU A O 1
ATOM 670 N N . GLY A 1 84 ? -4.577 1.312 7.969 1.00 93.62 84 GLY A N 1
ATOM 671 C CA . GLY A 1 84 ? -5.861 0.823 8.477 1.00 93.62 84 GLY A CA 1
ATOM 672 C C . GLY A 1 84 ? -5.703 -0.193 9.612 1.00 93.62 84 GLY A C 1
ATOM 673 O O . GLY A 1 84 ? -6.399 -0.097 10.623 1.00 93.62 84 GLY A O 1
ATOM 674 N N . ILE A 1 85 ? -4.765 -1.140 9.482 1.00 92.75 85 ILE A N 1
ATOM 675 C CA . ILE A 1 85 ? -4.481 -2.125 10.541 1.00 92.75 85 ILE A CA 1
ATOM 676 C C . ILE A 1 85 ? -3.974 -1.415 11.799 1.00 92.75 85 ILE A C 1
ATOM 678 O O . ILE A 1 85 ? -4.436 -1.717 12.897 1.00 92.75 85 ILE A O 1
ATOM 682 N N . ASN A 1 86 ? -3.052 -0.461 11.655 1.00 93.50 86 ASN A N 1
ATOM 683 C CA . ASN A 1 86 ? -2.505 0.287 12.784 1.00 93.50 86 ASN A CA 1
ATOM 684 C C . ASN A 1 86 ? -3.574 1.168 13.451 1.00 93.50 86 ASN A C 1
ATOM 686 O O . ASN A 1 86 ? -3.640 1.224 14.674 1.00 93.50 86 ASN A O 1
ATOM 690 N N . SER A 1 87 ? -4.474 1.780 12.675 1.00 93.50 87 SER A N 1
ATOM 691 C CA . SER A 1 87 ? -5.622 2.517 13.209 1.00 93.50 87 SER A CA 1
ATOM 692 C C . SER A 1 87 ? -6.515 1.622 14.070 1.00 93.50 87 SER A C 1
ATOM 694 O O . SER A 1 87 ? -6.792 1.974 15.212 1.00 93.50 87 SER A O 1
ATOM 696 N N . LEU A 1 88 ? -6.897 0.434 13.593 1.00 90.94 88 LEU A N 1
ATOM 697 C CA . LEU A 1 88 ? -7.698 -0.502 14.394 1.00 90.94 88 LEU A CA 1
ATOM 698 C C . LEU A 1 88 ? -6.926 -1.026 15.613 1.00 90.94 88 LEU A C 1
ATOM 700 O O . LEU A 1 88 ? -7.483 -1.124 16.704 1.00 90.94 88 LEU A O 1
ATOM 704 N N . LYS A 1 89 ? -5.624 -1.282 15.470 1.00 90.38 89 LYS A N 1
ATOM 705 C CA . LYS A 1 89 ? -4.760 -1.666 16.593 1.00 90.38 89 LYS A CA 1
ATOM 706 C C . LYS A 1 89 ? -4.676 -0.568 17.655 1.00 90.38 89 LYS A C 1
ATOM 708 O O . LYS A 1 89 ? -4.693 -0.871 18.842 1.00 90.38 89 LYS A O 1
ATOM 713 N N . SER A 1 90 ? -4.644 0.700 17.246 1.00 89.06 90 SER A N 1
ATOM 714 C CA . SER A 1 90 ? -4.661 1.847 18.163 1.00 89.06 90 SER A CA 1
ATOM 715 C C . SER A 1 90 ? -5.999 2.021 18.891 1.00 89.06 90 SER A C 1
ATOM 717 O O . SER A 1 90 ? -6.008 2.521 20.009 1.00 89.06 90 SER A O 1
ATOM 719 N N . MET A 1 91 ? -7.107 1.538 18.310 1.00 86.88 91 MET A N 1
ATOM 720 C CA . MET A 1 91 ? -8.406 1.414 18.997 1.00 86.88 91 MET A CA 1
ATOM 721 C C . MET A 1 91 ? -8.439 0.226 19.978 1.00 86.88 91 MET A C 1
ATOM 723 O O . MET A 1 91 ? -9.378 0.077 20.754 1.00 86.88 91 MET A O 1
ATOM 727 N N . GLY A 1 92 ? -7.408 -0.624 19.958 1.00 84.56 92 GLY A N 1
ATOM 728 C CA . GLY A 1 92 ? -7.257 -1.780 20.837 1.00 84.56 92 GLY A CA 1
ATOM 729 C C . GLY A 1 92 ? -7.706 -3.108 20.235 1.00 84.56 92 GLY A C 1
ATOM 730 O O . GLY A 1 92 ? -7.687 -4.115 20.938 1.00 84.56 92 GLY A O 1
ATOM 731 N N . TYR A 1 93 ? -8.089 -3.140 18.955 1.00 87.25 93 TYR A N 1
ATOM 732 C CA . TYR A 1 93 ? -8.390 -4.395 18.271 1.00 87.25 93 TYR A CA 1
ATOM 733 C C . TYR A 1 93 ? -7.115 -5.218 18.040 1.00 87.25 93 TYR A C 1
ATOM 735 O O . TYR A 1 93 ? -6.029 -4.678 17.810 1.00 87.25 93 TYR A O 1
ATOM 743 N N . SER A 1 94 ? -7.243 -6.546 18.057 1.00 87.69 94 SER A N 1
ATOM 744 C CA . SER A 1 94 ? -6.125 -7.440 17.743 1.00 87.69 94 SER A CA 1
ATOM 745 C C . SER A 1 94 ? -5.709 -7.310 16.272 1.00 87.69 94 SER A C 1
ATOM 747 O O . SER A 1 94 ? -6.515 -6.981 15.399 1.00 87.69 94 SER A O 1
ATOM 749 N N . GLU A 1 95 ? -4.441 -7.599 15.961 1.00 89.69 95 GLU A N 1
ATOM 750 C CA . GLU A 1 95 ? -3.953 -7.518 14.577 1.00 89.69 95 GLU A CA 1
ATOM 751 C C . GLU A 1 95 ? -4.693 -8.499 13.653 1.00 89.69 95 GLU A C 1
ATOM 753 O O . GLU A 1 95 ? -4.981 -8.179 12.497 1.00 89.69 95 GLU A O 1
ATOM 758 N N . ARG A 1 96 ? -5.049 -9.679 14.176 1.00 89.38 96 ARG A N 1
ATOM 759 C CA . ARG A 1 96 ? -5.857 -10.676 13.470 1.00 89.38 96 ARG A CA 1
ATOM 760 C C . ARG A 1 96 ? -7.243 -10.127 13.131 1.00 89.38 96 ARG A C 1
ATOM 762 O O . ARG A 1 96 ? -7.624 -10.173 11.962 1.00 89.38 96 ARG A O 1
ATOM 769 N N . ALA A 1 97 ? -7.948 -9.571 14.118 1.00 89.94 97 ALA A N 1
ATOM 770 C CA . ALA A 1 97 ? -9.273 -8.986 13.930 1.00 89.94 97 ALA A CA 1
ATOM 771 C C . ALA A 1 97 ? -9.241 -7.822 12.937 1.00 89.94 97 ALA A C 1
ATOM 773 O O . ALA A 1 97 ? -10.024 -7.794 11.991 1.00 89.94 97 ALA A O 1
ATOM 774 N N . ALA A 1 98 ? -8.273 -6.914 13.091 1.00 92.12 98 ALA A N 1
ATOM 775 C CA . ALA A 1 98 ? -8.086 -5.779 12.198 1.00 92.12 98 ALA A CA 1
ATOM 776 C C . ALA A 1 98 ? -7.858 -6.218 10.745 1.00 92.12 98 ALA A C 1
ATOM 778 O O . ALA A 1 98 ? -8.475 -5.683 9.824 1.00 92.12 98 ALA A O 1
ATOM 779 N N . ARG A 1 99 ? -6.998 -7.221 10.525 1.00 91.81 99 ARG A N 1
ATOM 780 C CA . ARG A 1 99 ? -6.695 -7.736 9.184 1.00 91.81 99 ARG A CA 1
ATOM 781 C C . ARG A 1 99 ? -7.909 -8.400 8.540 1.00 91.81 99 ARG A C 1
ATOM 783 O O . ARG A 1 99 ? -8.191 -8.137 7.372 1.00 91.81 99 ARG A O 1
ATOM 790 N N . GLU A 1 100 ? -8.619 -9.246 9.283 1.00 91.81 100 GLU A N 1
ATOM 791 C CA . GLU A 1 100 ? -9.797 -9.950 8.773 1.00 91.81 100 GLU A CA 1
ATOM 792 C C . GLU A 1 100 ? -10.943 -8.980 8.461 1.00 91.81 100 GLU A C 1
ATOM 794 O O . GLU A 1 100 ? -11.564 -9.059 7.398 1.00 91.81 100 GLU A O 1
ATOM 799 N N . ALA A 1 101 ? -11.174 -8.014 9.347 1.00 93.44 101 ALA A N 1
ATOM 800 C CA . ALA A 1 101 ? -12.202 -7.005 9.170 1.00 93.44 101 ALA A CA 1
ATOM 801 C C . ALA A 1 101 ? -11.912 -6.078 7.988 1.00 93.44 101 ALA A C 1
ATOM 803 O O . ALA A 1 101 ? -12.792 -5.869 7.158 1.00 93.44 101 ALA A O 1
ATOM 804 N N . LEU A 1 102 ? -10.670 -5.598 7.840 1.00 93.50 102 LEU A N 1
ATOM 805 C CA . LEU A 1 102 ? -10.272 -4.766 6.697 1.00 93.50 102 LEU A CA 1
ATOM 806 C C . LEU A 1 102 ? -10.329 -5.516 5.369 1.00 93.50 102 LEU A C 1
ATOM 808 O O . LEU A 1 102 ? -10.580 -4.908 4.327 1.00 93.50 102 LEU A O 1
ATOM 812 N N . HIS A 1 103 ? -10.100 -6.829 5.391 1.00 92.31 103 HIS A N 1
ATOM 813 C CA . HIS A 1 103 ? -10.284 -7.668 4.215 1.00 92.31 103 HIS A CA 1
ATOM 814 C C . HIS A 1 103 ? -11.767 -7.744 3.820 1.00 92.31 103 HIS A C 1
ATOM 816 O O . HIS A 1 103 ? -12.103 -7.550 2.652 1.00 92.31 103 HIS A O 1
ATOM 822 N N . LYS A 1 104 ? -12.662 -7.958 4.794 1.00 92.56 104 LYS A N 1
ATOM 823 C CA . LYS A 1 104 ? -14.120 -7.985 4.582 1.00 92.56 104 LYS A CA 1
ATOM 824 C C . LYS A 1 104 ? -14.681 -6.614 4.163 1.00 92.56 104 LYS A C 1
ATOM 826 O O . LYS A 1 104 ? -15.558 -6.567 3.305 1.00 92.56 104 LYS A O 1
ATOM 831 N N . SER A 1 105 ? -14.136 -5.515 4.685 1.00 92.62 105 SER A N 1
ATOM 832 C CA . SER A 1 105 ? -14.583 -4.137 4.416 1.00 92.62 105 SER A CA 1
ATOM 833 C C . SER A 1 105 ? -13.863 -3.433 3.259 1.00 92.62 105 SER A C 1
ATOM 835 O O . SER A 1 105 ? -13.975 -2.217 3.092 1.00 92.62 105 SER A O 1
ATOM 837 N N . LYS A 1 106 ? -13.054 -4.160 2.473 1.00 89.31 106 LYS A N 1
ATOM 838 C CA . LYS A 1 106 ? -12.280 -3.609 1.340 1.00 89.31 106 LYS A CA 1
ATOM 839 C C . LYS A 1 106 ? -11.431 -2.378 1.716 1.00 89.31 106 LYS A C 1
ATOM 841 O O . LYS A 1 106 ? -11.193 -1.494 0.890 1.00 89.31 106 LYS A O 1
ATOM 846 N N . GLY A 1 107 ? -10.941 -2.330 2.956 1.00 86.12 107 GLY A N 1
ATOM 847 C CA . GLY A 1 107 ? -10.095 -1.251 3.467 1.00 86.12 107 GLY A CA 1
ATOM 848 C C . GLY A 1 107 ? -10.834 -0.002 3.957 1.00 86.12 107 GLY A C 1
ATOM 849 O O . GLY A 1 107 ? -10.184 1.034 4.115 1.00 86.12 107 GLY A O 1
ATOM 850 N N . ASN A 1 108 ? -12.150 -0.069 4.187 1.00 92.31 108 ASN A N 1
ATOM 851 C CA . ASN A 1 108 ? -12.881 0.951 4.941 1.00 92.31 108 ASN A CA 1
ATOM 852 C C . ASN A 1 108 ? -12.804 0.642 6.450 1.00 92.31 108 ASN A C 1
ATOM 854 O O . ASN A 1 108 ? -13.146 -0.460 6.881 1.00 92.31 108 ASN A O 1
ATOM 858 N N . ILE A 1 109 ? -12.327 1.603 7.246 1.00 91.56 109 ILE A N 1
ATOM 859 C CA . ILE A 1 109 ? -12.120 1.439 8.693 1.00 91.56 109 ILE A CA 1
ATOM 860 C C . ILE A 1 109 ? -13.463 1.369 9.429 1.00 91.56 109 ILE A C 1
ATOM 862 O O . ILE A 1 109 ? -13.630 0.527 10.303 1.00 91.56 109 ILE A O 1
ATOM 866 N N . GLU A 1 110 ? -14.437 2.198 9.060 1.00 91.69 110 GLU A N 1
ATOM 867 C CA . GLU A 1 110 ? -15.746 2.271 9.730 1.00 91.69 110 GLU A CA 1
ATOM 868 C C . GLU A 1 110 ? -16.540 0.974 9.533 1.00 91.69 110 GLU A C 1
ATOM 870 O O . GLU A 1 110 ? -17.053 0.380 10.481 1.00 91.69 110 GLU A O 1
ATOM 875 N N . GLU A 1 111 ? -16.564 0.481 8.295 1.00 92.81 111 GLU A N 1
ATOM 876 C CA . GLU A 1 111 ? -17.139 -0.823 7.971 1.00 92.81 111 GLU A CA 1
ATOM 877 C C . GLU A 1 111 ? -16.361 -1.965 8.632 1.00 92.81 111 GLU A C 1
ATOM 879 O O . GLU A 1 111 ? -16.976 -2.929 9.075 1.00 92.81 111 GLU A O 1
ATOM 884 N N . ALA A 1 112 ? -15.029 -1.868 8.742 1.00 93.50 112 ALA A N 1
ATOM 885 C CA . ALA A 1 112 ? -14.237 -2.873 9.451 1.00 93.50 112 ALA A CA 1
ATOM 886 C C . ALA A 1 112 ? -14.639 -2.947 10.927 1.00 93.50 112 ALA A C 1
ATOM 888 O O . ALA A 1 112 ? -14.859 -4.040 11.435 1.00 93.50 112 ALA A O 1
ATOM 889 N N . VAL A 1 113 ? -14.792 -1.806 11.601 1.00 91.12 113 VAL A N 1
ATOM 890 C CA . VAL A 1 113 ? -15.260 -1.754 12.993 1.00 91.12 113 VAL A CA 1
ATOM 891 C C . VAL A 1 113 ? -16.623 -2.428 13.128 1.00 91.12 113 VAL A C 1
ATOM 893 O O . VAL A 1 113 ? -16.801 -3.268 14.005 1.00 91.12 113 VAL A O 1
ATOM 896 N N . LYS A 1 114 ? -17.563 -2.134 12.223 1.00 91.44 114 LYS A N 1
ATOM 897 C CA . LYS A 1 114 ? -18.873 -2.794 12.216 1.00 91.44 114 LYS A CA 1
ATOM 898 C C . LYS A 1 114 ? -18.751 -4.311 12.040 1.00 91.44 114 LYS A C 1
ATOM 900 O O . LYS A 1 114 ? -19.333 -5.061 12.811 1.00 91.44 114 LYS A O 1
ATOM 905 N N . VAL A 1 115 ? -17.934 -4.765 11.088 1.00 91.81 115 VAL A N 1
ATOM 906 C CA . VAL A 1 115 ? -17.669 -6.196 10.870 1.00 91.81 115 VAL A CA 1
ATOM 907 C C . VAL A 1 115 ? -17.071 -6.852 12.116 1.00 91.81 115 VAL A C 1
ATOM 909 O O . VAL A 1 115 ? -17.409 -7.996 12.404 1.00 91.81 115 VAL A O 1
ATOM 912 N N . ILE A 1 116 ? -16.199 -6.169 12.861 1.00 90.25 116 ILE A N 1
ATOM 913 C CA . ILE A 1 116 ? -15.655 -6.707 14.115 1.00 90.25 116 ILE A CA 1
ATOM 914 C C . ILE A 1 116 ? -16.766 -6.848 15.159 1.00 90.25 116 ILE A C 1
ATOM 916 O O . ILE A 1 116 ? -16.867 -7.894 15.787 1.00 90.25 116 ILE A O 1
ATOM 920 N N . LEU A 1 117 ? -17.622 -5.836 15.313 1.00 87.44 117 LEU A N 1
ATOM 921 C CA . LEU A 1 117 ? -18.727 -5.868 16.276 1.00 87.44 117 LEU A CA 1
ATOM 922 C C . LEU A 1 117 ? -19.771 -6.940 15.943 1.00 87.44 117 LEU A C 1
ATOM 924 O O . LEU A 1 117 ? -20.264 -7.603 16.854 1.00 87.44 117 LEU A O 1
ATOM 928 N N . ASP A 1 118 ? -20.050 -7.151 14.655 1.00 87.69 118 ASP A N 1
ATOM 929 C CA . ASP A 1 118 ? -20.957 -8.191 14.156 1.00 87.69 118 ASP A CA 1
ATOM 930 C C . ASP A 1 118 ? -20.381 -9.614 14.330 1.00 87.69 118 ASP A C 1
ATOM 932 O O . ASP A 1 118 ? -21.124 -10.592 14.289 1.00 87.69 118 ASP A O 1
ATOM 936 N N . ASN A 1 119 ? -19.062 -9.755 14.514 1.00 85.69 119 ASN A N 1
ATOM 937 C CA . ASN A 1 119 ? -18.384 -11.043 14.667 1.00 85.69 119 ASN A CA 1
ATOM 938 C C . ASN A 1 119 ? -17.727 -11.149 16.057 1.00 85.69 119 ASN A C 1
ATOM 940 O O . ASN A 1 119 ? -16.542 -10.828 16.192 1.00 85.69 119 ASN A O 1
ATOM 944 N N . PRO A 1 120 ? -18.425 -11.673 17.085 1.00 75.88 120 PRO A N 1
ATOM 945 C CA . PRO A 1 120 ? -17.899 -11.740 18.453 1.00 75.88 120 PRO A CA 1
ATOM 946 C C . PRO A 1 120 ? -16.588 -12.534 18.567 1.00 75.88 120 PRO A C 1
ATOM 948 O O . PRO A 1 120 ? -15.739 -12.214 19.391 1.00 75.88 120 PRO A O 1
ATOM 951 N N . GLN A 1 121 ? -16.352 -13.491 17.667 1.00 76.81 121 GLN A N 1
ATOM 952 C CA . GLN A 1 121 ? -15.102 -14.257 17.583 1.00 76.81 121 GLN A CA 1
ATOM 953 C C . GLN A 1 121 ? -13.866 -13.389 17.261 1.00 76.81 121 GLN A C 1
ATOM 955 O O . GLN A 1 121 ? -12.744 -13.769 17.585 1.00 76.81 121 GLN A O 1
ATOM 960 N N . LEU A 1 122 ? -14.049 -12.222 16.628 1.00 77.88 122 LEU A N 1
ATOM 961 C CA . LEU A 1 122 ? -12.972 -11.263 16.339 1.00 77.88 122 LEU A CA 1
ATOM 962 C C . LEU A 1 122 ? -12.726 -10.280 17.487 1.00 77.88 122 LEU A C 1
ATOM 964 O O . LEU A 1 122 ? -11.658 -9.674 17.549 1.00 77.88 122 LEU A O 1
ATOM 968 N N . LEU A 1 123 ? -13.696 -10.119 18.388 1.00 74.62 123 LEU A N 1
ATOM 969 C CA . LEU A 1 123 ? -13.554 -9.303 19.595 1.00 74.62 123 LEU A CA 1
ATOM 970 C C . LEU A 1 123 ? -12.667 -9.983 20.644 1.00 74.62 123 LEU A C 1
ATOM 972 O O . LEU A 1 123 ? -12.107 -9.303 21.504 1.00 74.62 123 LEU A O 1
ATOM 976 N N . LEU A 1 124 ? -12.502 -11.304 20.548 1.00 70.38 124 LEU A N 1
ATOM 977 C CA . LEU A 1 124 ? -11.641 -12.069 21.435 1.00 70.38 124 LEU A CA 1
ATOM 978 C C . LEU A 1 124 ? -10.159 -11.696 21.223 1.00 70.38 124 LEU A C 1
ATOM 980 O O . LEU A 1 124 ? -9.665 -11.698 20.085 1.00 70.38 124 LEU A O 1
ATOM 984 N N . PRO A 1 125 ? -9.414 -11.396 22.303 1.00 64.88 125 PRO A N 1
ATOM 985 C CA . PRO A 1 125 ? -7.965 -11.260 22.237 1.00 64.88 125 PRO A CA 1
ATOM 986 C C . PRO A 1 125 ? -7.363 -12.553 21.675 1.00 64.88 125 PRO A C 1
ATOM 988 O O . PRO A 1 125 ? -7.581 -13.626 22.224 1.00 64.88 125 PRO A O 1
ATOM 991 N N . SER A 1 126 ? -6.625 -12.472 20.564 1.00 60.72 126 SER A N 1
ATOM 992 C CA . SER A 1 126 ? -5.887 -13.633 20.054 1.00 60.72 126 SER A CA 1
ATOM 993 C C . SER A 1 126 ? -4.773 -14.010 21.036 1.00 60.72 126 SER A C 1
ATOM 995 O O . SER A 1 126 ? -4.109 -13.124 21.575 1.00 60.72 126 SER A O 1
ATOM 997 N N . ASP A 1 127 ? -4.567 -15.314 21.224 1.00 52.78 127 ASP A N 1
ATOM 998 C CA . ASP A 1 127 ? -3.665 -15.959 22.196 1.00 52.78 127 ASP A CA 1
ATOM 999 C C . ASP A 1 127 ? -2.168 -15.581 22.099 1.00 52.78 127 ASP A C 1
ATOM 1001 O O . ASP A 1 127 ? -1.348 -16.105 22.846 1.00 52.78 127 ASP A O 1
ATOM 1005 N N . ASP A 1 128 ? -1.781 -14.644 21.227 1.00 48.69 128 ASP A N 1
ATOM 1006 C CA . ASP A 1 128 ? -0.392 -14.192 21.042 1.00 48.69 128 ASP A CA 1
ATOM 1007 C C . ASP A 1 128 ? 0.165 -13.411 22.250 1.00 48.69 128 ASP A C 1
ATOM 1009 O O . ASP A 1 128 ? 1.364 -13.141 22.330 1.00 48.69 128 ASP A O 1
ATOM 1013 N N . ALA A 1 129 ? -0.685 -13.070 23.221 1.00 48.62 129 ALA A N 1
ATOM 1014 C CA . ALA A 1 129 ? -0.256 -12.676 24.555 1.00 48.62 129 ALA A CA 1
ATOM 1015 C C . ALA A 1 129 ? -0.309 -13.893 25.486 1.00 48.62 129 ALA A C 1
ATOM 1017 O O . ALA A 1 129 ? -1.199 -14.008 26.334 1.00 48.62 129 ALA A O 1
ATOM 1018 N N . SER A 1 130 ? 0.667 -14.785 25.309 1.00 43.19 130 SER A N 1
ATOM 1019 C CA . SER A 1 130 ? 1.029 -15.836 26.254 1.00 43.19 130 SER A CA 1
ATOM 1020 C C . SER A 1 130 ? 1.369 -15.237 27.621 1.00 43.19 130 SER A C 1
ATOM 1022 O O . SER A 1 130 ? 2.524 -14.956 27.926 1.00 43.19 130 SER A O 1
ATOM 1024 N N . THR A 1 131 ? 0.357 -15.093 28.466 1.00 45.28 131 THR A N 1
ATOM 1025 C CA . THR A 1 131 ? 0.483 -15.272 29.913 1.00 45.28 131 THR A CA 1
ATOM 1026 C C . THR A 1 131 ? -0.650 -16.200 30.334 1.00 45.28 131 THR A C 1
ATOM 1028 O O . THR A 1 131 ? -1.787 -15.747 30.484 1.00 45.28 131 THR A O 1
ATOM 1031 N N . PRO A 1 132 ? -0.387 -17.511 30.456 1.00 41.19 132 PRO A N 1
ATOM 1032 C CA . PRO A 1 132 ? -1.343 -18.420 31.055 1.00 41.19 132 PRO A CA 1
ATOM 1033 C C . PRO A 1 132 ? -1.392 -18.104 32.555 1.00 41.19 132 PRO A C 1
ATOM 1035 O O . PRO A 1 132 ? -0.392 -18.269 33.248 1.00 41.19 132 PRO A O 1
ATOM 1038 N N . GLY A 1 133 ? -2.542 -17.629 33.039 1.00 45.88 133 GLY A N 1
ATOM 1039 C CA . GLY A 1 133 ? -2.845 -17.609 34.474 1.00 45.88 133 GLY A CA 1
ATOM 1040 C C . GLY A 1 133 ? -2.917 -16.257 35.182 1.00 45.88 133 GLY A C 1
ATOM 1041 O O . GLY A 1 133 ? -2.704 -16.248 36.387 1.00 45.88 133 GLY A O 1
ATOM 1042 N N . ASP A 1 134 ? -3.226 -15.147 34.506 1.00 48.09 134 ASP A N 1
ATOM 1043 C CA . ASP A 1 134 ? -3.530 -13.904 35.228 1.00 48.09 134 ASP A CA 1
ATOM 1044 C C . ASP A 1 134 ? -5.047 -13.706 35.271 1.00 48.09 134 ASP A C 1
ATOM 1046 O O . ASP A 1 134 ? -5.681 -13.442 34.244 1.00 48.09 134 ASP A O 1
ATOM 1050 N N . ASP A 1 135 ? -5.628 -13.873 36.461 1.00 58.00 135 ASP A N 1
ATOM 1051 C CA . ASP A 1 135 ? -6.928 -13.313 36.816 1.00 58.00 135 ASP A CA 1
ATOM 1052 C C . ASP A 1 135 ? -6.832 -11.805 36.579 1.00 58.00 135 ASP A C 1
ATOM 1054 O O . ASP A 1 135 ? -6.450 -11.051 37.473 1.00 58.00 135 ASP A O 1
ATOM 1058 N N . PHE A 1 136 ? -7.091 -11.359 35.345 1.00 66.38 136 PHE A N 1
ATOM 1059 C CA . PHE A 1 136 ? -7.016 -9.948 35.004 1.00 66.38 136 PHE A CA 1
ATOM 1060 C C . PHE A 1 136 ? -7.986 -9.198 35.916 1.00 66.38 136 PHE A C 1
ATOM 1062 O O . PHE A 1 136 ? -9.211 -9.242 35.742 1.00 66.38 136 PHE A O 1
ATOM 1069 N N . GLN A 1 137 ? -7.427 -8.541 36.929 1.00 73.00 137 GLN A N 1
ATOM 1070 C CA . GLN A 1 137 ? -8.219 -7.870 37.932 1.00 73.00 137 GLN A CA 1
ATOM 1071 C C . GLN A 1 137 ? -8.653 -6.529 37.367 1.00 73.00 137 GLN A C 1
ATOM 1073 O O . GLN A 1 137 ? -7.862 -5.600 37.198 1.00 73.00 137 GLN A O 1
ATOM 1078 N N . VAL A 1 138 ? -9.941 -6.448 37.048 1.00 79.12 138 VAL A N 1
ATOM 1079 C CA . VAL A 1 138 ? -10.537 -5.238 36.500 1.00 79.12 138 VAL A CA 1
ATOM 1080 C C . VAL A 1 138 ? -10.418 -4.106 37.528 1.00 79.12 138 VAL A C 1
ATOM 1082 O O . VAL A 1 138 ? -10.891 -4.257 38.659 1.00 79.12 138 VAL A O 1
ATOM 1085 N N . PRO A 1 139 ? -9.823 -2.955 37.168 1.00 83.44 139 PRO A N 1
ATOM 1086 C CA . PRO A 1 139 ? -9.757 -1.812 38.065 1.00 83.44 139 PRO A CA 1
ATOM 1087 C C . PRO A 1 139 ? -11.166 -1.331 38.435 1.00 83.44 139 PRO A C 1
ATOM 1089 O O . PRO A 1 139 ? -11.943 -0.964 37.555 1.00 83.44 139 PRO A O 1
ATOM 1092 N N . GLN A 1 140 ? -11.477 -1.231 39.729 1.00 84.62 140 GLN A N 1
ATOM 1093 C CA . GLN A 1 140 ? -12.732 -0.643 40.224 1.00 84.62 140 GLN A CA 1
ATOM 1094 C C . GLN A 1 140 ? -13.124 0.698 39.562 1.00 84.62 140 GLN A C 1
ATOM 1096 O O . GLN A 1 140 ? -14.280 0.816 39.154 1.00 84.62 140 GLN A O 1
ATOM 1101 N N . PRO A 1 141 ? -12.210 1.673 39.333 1.00 87.75 141 PRO A N 1
ATOM 1102 C CA . PRO A 1 141 ? -12.593 2.926 38.672 1.00 87.75 141 PRO A CA 1
ATOM 1103 C C . PRO A 1 141 ? -13.084 2.728 37.231 1.00 87.75 141 PRO A C 1
ATOM 1105 O O . PRO A 1 141 ? -13.894 3.512 36.745 1.00 87.75 141 PRO A O 1
ATOM 1108 N N . SER A 1 142 ? -12.630 1.678 36.537 1.00 86.38 142 SER A N 1
ATOM 1109 C CA . SER A 1 142 ? -13.100 1.382 35.179 1.00 86.38 142 SER A CA 1
ATOM 1110 C C . SER A 1 142 ? -14.532 0.841 35.175 1.00 86.38 142 SER A C 1
ATOM 1112 O O . SER A 1 142 ? -15.328 1.241 34.328 1.00 86.38 142 SER A O 1
ATOM 1114 N N . ILE A 1 143 ? -14.893 0.016 36.164 1.00 88.44 143 ILE A N 1
ATOM 1115 C CA . ILE A 1 143 ? -16.268 -0.469 36.357 1.00 88.44 143 ILE A CA 1
ATOM 1116 C C . ILE A 1 143 ? -17.177 0.707 36.709 1.00 88.44 143 ILE A C 1
ATOM 1118 O O . ILE A 1 143 ? -18.220 0.882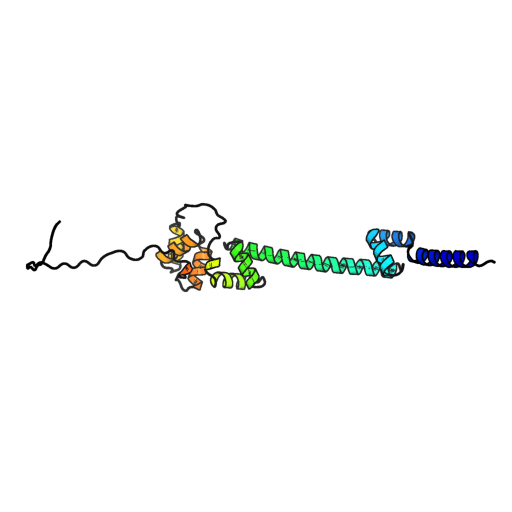 36.086 1.00 88.44 143 ILE A O 1
ATOM 1122 N N . GLU A 1 144 ? -16.757 1.549 37.656 1.00 90.94 144 GLU A N 1
ATOM 1123 C CA . GLU A 1 144 ? -17.511 2.730 38.079 1.00 90.94 144 GLU A CA 1
ATOM 1124 C C . GLU A 1 144 ? -17.761 3.694 36.913 1.00 90.94 144 GLU A C 1
ATOM 1126 O O . GLU A 1 144 ? -18.866 4.208 36.764 1.00 90.94 144 GLU A O 1
ATOM 1131 N N . GLN A 1 145 ? -16.784 3.867 36.017 1.00 90.25 145 GLN A N 1
ATOM 1132 C CA . GLN A 1 145 ? -16.949 4.679 34.814 1.00 90.25 145 GLN A CA 1
ATOM 1133 C C . GLN A 1 145 ? -18.024 4.117 33.863 1.00 90.25 145 GLN A C 1
ATOM 1135 O O . GLN A 1 145 ? -18.819 4.883 33.320 1.00 90.25 145 GLN A O 1
ATOM 1140 N N . LEU A 1 146 ? -18.082 2.796 33.661 1.00 88.00 146 LEU A N 1
ATOM 1141 C CA . LEU A 1 146 ? -19.141 2.156 32.866 1.00 88.00 146 LEU A CA 1
ATOM 1142 C C . LEU A 1 146 ? -20.508 2.229 33.564 1.00 88.00 146 LEU A C 1
ATOM 1144 O O . LEU A 1 146 ? -21.518 2.482 32.909 1.00 88.00 146 LEU A O 1
ATOM 1148 N N . VAL A 1 147 ? -20.548 2.079 34.888 1.00 90.94 147 VAL A N 1
ATOM 1149 C CA . VAL A 1 147 ? -21.775 2.249 35.683 1.00 90.94 147 VAL A CA 1
ATOM 1150 C C . VAL A 1 147 ? -22.286 3.686 35.604 1.00 90.94 147 VAL A C 1
ATOM 1152 O O . VAL A 1 147 ? -23.482 3.902 35.418 1.00 90.94 147 VAL A O 1
ATOM 1155 N N . TYR A 1 148 ? -21.389 4.671 35.649 1.00 91.75 148 TYR A N 1
ATOM 1156 C CA . TYR A 1 148 ? -21.719 6.082 35.462 1.00 91.75 148 TYR A CA 1
ATOM 1157 C C . TYR A 1 148 ? -22.314 6.364 34.073 1.00 91.75 148 TYR A C 1
ATOM 1159 O O . TYR A 1 148 ? -23.205 7.199 33.941 1.00 91.75 148 TYR A O 1
ATOM 1167 N N . MET A 1 149 ? -21.881 5.631 33.040 1.00 88.31 149 MET A N 1
ATOM 1168 C CA . MET A 1 149 ? -22.484 5.678 31.700 1.00 88.31 149 MET A CA 1
ATOM 1169 C C . MET A 1 149 ? -23.849 4.968 31.606 1.00 88.31 149 MET A C 1
ATOM 1171 O O . MET A 1 149 ? -24.492 5.036 30.561 1.00 88.31 149 MET A O 1
ATOM 1175 N N . GLY A 1 150 ? -24.309 4.312 32.677 1.00 88.69 150 GLY A N 1
ATOM 1176 C CA . GLY A 1 150 ? -25.607 3.637 32.753 1.00 88.69 150 GLY A CA 1
ATOM 1177 C C . GLY A 1 150 ? -25.569 2.132 32.473 1.00 88.69 150 GLY A C 1
ATOM 1178 O O . GLY A 1 150 ? -26.626 1.512 32.367 1.00 88.69 150 GLY A O 1
ATOM 1179 N N . PHE A 1 151 ? -24.383 1.525 32.359 1.00 88.06 151 PHE A N 1
ATOM 1180 C CA . PHE A 1 151 ? -24.256 0.076 32.194 1.00 88.06 151 PHE A CA 1
ATOM 1181 C C . PHE A 1 151 ? -24.355 -0.654 33.541 1.00 88.06 151 PHE A C 1
ATOM 1183 O O . PHE A 1 151 ? -23.970 -0.137 34.587 1.00 88.06 151 PHE A O 1
ATOM 1190 N N . ASN A 1 152 ? -24.864 -1.888 33.535 1.00 90.56 152 ASN A N 1
ATOM 1191 C CA . ASN A 1 152 ? -24.927 -2.706 34.747 1.00 90.56 152 ASN A CA 1
ATOM 1192 C C . ASN A 1 152 ? -23.510 -3.093 35.212 1.00 90.56 152 ASN A C 1
ATOM 1194 O O . ASN A 1 152 ? -22.699 -3.518 34.392 1.00 90.56 152 ASN A O 1
ATOM 1198 N N . ALA A 1 153 ? -23.234 -3.006 36.517 1.00 87.94 153 ALA A N 1
ATOM 1199 C CA . ALA A 1 153 ? -21.917 -3.302 37.088 1.00 87.94 153 ALA A CA 1
ATOM 1200 C C . ALA A 1 153 ? -21.404 -4.715 36.751 1.00 87.94 153 ALA A C 1
ATOM 1202 O O . ALA A 1 153 ? -20.239 -4.865 36.394 1.00 87.94 153 ALA A O 1
ATOM 1203 N N . GLY A 1 154 ? -22.270 -5.736 36.788 1.00 85.88 154 GLY A N 1
ATOM 1204 C CA . GLY A 1 154 ? -21.877 -7.115 36.479 1.00 85.88 154 GLY A CA 1
ATOM 1205 C C . GLY A 1 154 ? -21.530 -7.315 35.001 1.00 85.88 154 GLY A C 1
ATOM 1206 O O . GLY A 1 154 ? -20.546 -7.972 34.671 1.00 85.88 154 GLY A O 1
ATOM 1207 N N . ILE A 1 155 ? -22.293 -6.683 34.105 1.00 86.06 155 ILE A N 1
ATOM 1208 C CA . ILE A 1 155 ? -22.038 -6.719 32.656 1.00 86.06 155 ILE A CA 1
ATOM 1209 C C . ILE A 1 155 ? -20.772 -5.915 32.321 1.00 86.06 155 ILE A C 1
ATOM 1211 O O . ILE A 1 155 ? -19.951 -6.352 31.518 1.00 86.06 155 ILE A O 1
ATOM 1215 N N . ALA A 1 156 ? -20.583 -4.760 32.961 1.00 87.56 156 ALA A N 1
ATOM 1216 C CA . ALA A 1 156 ? -19.393 -3.932 32.802 1.00 87.56 156 ALA A CA 1
ATOM 1217 C C . ALA A 1 156 ? -18.122 -4.676 33.234 1.00 87.56 156 ALA A C 1
ATOM 1219 O O . ALA A 1 156 ? -17.125 -4.657 32.513 1.00 87.56 156 ALA A O 1
ATOM 1220 N N . GLU A 1 157 ? -18.165 -5.375 34.369 1.00 86.75 157 GLU A N 1
ATOM 1221 C CA . GLU A 1 157 ? -17.049 -6.188 34.849 1.00 86.75 157 GLU A CA 1
ATOM 1222 C C . GLU A 1 157 ? -16.719 -7.329 33.877 1.00 86.75 157 GLU A C 1
ATOM 1224 O O . GLU A 1 157 ? -15.557 -7.502 33.509 1.00 86.75 157 GLU A O 1
ATOM 1229 N N . GLN A 1 158 ? -17.728 -8.072 33.409 1.00 83.94 158 GLN A N 1
ATOM 1230 C CA . GLN A 1 158 ? -17.533 -9.144 32.427 1.00 83.94 158 GLN A CA 1
ATOM 1231 C C . GLN A 1 158 ? -16.928 -8.613 31.121 1.00 83.94 158 GLN A C 1
ATOM 1233 O O . GLN A 1 158 ? -15.936 -9.159 30.639 1.00 83.94 158 GLN A O 1
ATOM 1238 N N . ALA A 1 159 ? -17.461 -7.512 30.582 1.00 84.94 159 ALA A N 1
ATOM 1239 C CA . ALA A 1 159 ? -16.939 -6.884 29.370 1.00 84.94 159 ALA A CA 1
ATOM 1240 C C . ALA A 1 159 ? -15.470 -6.466 29.540 1.00 84.94 159 ALA A C 1
ATOM 1242 O O . ALA A 1 159 ? -14.631 -6.758 28.690 1.00 84.94 159 ALA A O 1
ATOM 1243 N N . LEU A 1 160 ? -15.131 -5.829 30.662 1.00 86.56 160 LEU A N 1
ATOM 1244 C CA . LEU A 1 160 ? -13.759 -5.415 30.948 1.00 86.56 160 LEU A CA 1
ATOM 1245 C C . LEU A 1 160 ? -12.811 -6.604 31.149 1.00 86.56 160 LEU A C 1
ATOM 1247 O O . LEU A 1 160 ? -11.650 -6.500 30.756 1.00 86.56 160 LEU A O 1
ATOM 1251 N N . LYS A 1 161 ? -13.283 -7.731 31.696 1.00 84.12 161 LYS A N 1
ATOM 1252 C CA . LYS A 1 161 ? -12.501 -8.979 31.769 1.00 84.12 161 LYS A CA 1
ATOM 1253 C C . LYS A 1 161 ? -12.163 -9.504 30.373 1.00 84.12 161 LYS A C 1
ATOM 1255 O O . LYS A 1 161 ? -11.000 -9.783 30.094 1.00 84.12 161 LYS A O 1
ATOM 1260 N N . ILE A 1 162 ? -13.148 -9.559 29.475 1.00 79.94 162 ILE A N 1
ATOM 1261 C CA . ILE A 1 162 ? -12.975 -10.043 28.092 1.00 79.94 162 ILE A CA 1
ATOM 1262 C C . ILE A 1 162 ? -12.002 -9.149 27.312 1.00 79.94 162 ILE A C 1
ATOM 1264 O O . ILE A 1 162 ? -11.097 -9.638 26.637 1.00 79.94 162 ILE A O 1
ATOM 1268 N N . PHE A 1 163 ? -12.144 -7.828 27.444 1.00 82.06 163 PHE A N 1
ATOM 1269 C CA . PHE A 1 163 ? -11.321 -6.846 26.734 1.00 82.06 163 PHE A CA 1
ATOM 1270 C C . PHE A 1 163 ? -10.037 -6.445 27.478 1.00 82.06 163 PHE A C 1
ATOM 1272 O O . PHE A 1 163 ? -9.414 -5.445 27.112 1.00 82.06 163 PHE A O 1
ATOM 1279 N N . ARG A 1 164 ? -9.634 -7.192 28.520 1.00 79.38 164 ARG A N 1
ATOM 1280 C CA . ARG A 1 164 ? -8.429 -6.941 29.341 1.00 79.38 164 ARG A CA 1
ATOM 1281 C C . ARG A 1 164 ? -8.294 -5.476 29.792 1.00 79.38 164 ARG A C 1
ATOM 1283 O O . ARG A 1 164 ? -7.229 -4.869 29.693 1.00 79.38 164 ARG A O 1
ATOM 1290 N N . GLY A 1 165 ? -9.399 -4.884 30.247 1.00 78.00 165 GLY A N 1
ATOM 1291 C CA . GLY A 1 165 ? -9.453 -3.520 30.780 1.00 78.00 165 GLY A CA 1
ATOM 1292 C C . GLY A 1 165 ? -9.552 -2.413 29.732 1.00 78.00 165 GLY A C 1
ATOM 1293 O O . GLY A 1 165 ? -9.481 -1.237 30.088 1.00 78.00 165 GLY A O 1
ATOM 1294 N N . ASN A 1 166 ? -9.741 -2.744 28.451 1.00 84.75 166 ASN A N 1
ATOM 1295 C CA . ASN A 1 166 ? -9.996 -1.735 27.431 1.00 84.75 166 ASN A CA 1
ATOM 1296 C C . ASN A 1 166 ? -11.438 -1.202 27.530 1.00 84.75 166 ASN A C 1
ATOM 1298 O O . ASN A 1 166 ? -12.381 -1.769 26.974 1.00 84.75 166 ASN A O 1
ATOM 1302 N N . ILE A 1 167 ? -11.586 -0.073 28.230 1.00 87.50 167 ILE A N 1
ATOM 1303 C CA . ILE A 1 167 ? -12.867 0.612 28.456 1.00 87.50 167 ILE A CA 1
ATOM 1304 C C . ILE A 1 167 ? -13.528 1.006 27.132 1.00 87.50 167 ILE A C 1
ATOM 1306 O O . ILE A 1 167 ? -14.741 0.881 26.992 1.00 87.50 167 ILE A O 1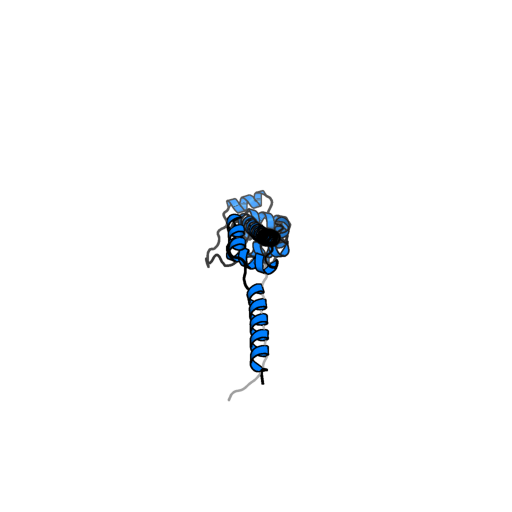
ATOM 1310 N N . GLN A 1 168 ? -12.747 1.458 26.146 1.00 87.56 168 GLN A N 1
ATOM 1311 C CA . GLN A 1 168 ? -13.284 1.935 24.869 1.00 87.56 168 GLN A CA 1
ATOM 1312 C C . GLN A 1 168 ? -13.979 0.804 24.106 1.00 87.56 168 GLN A C 1
ATOM 1314 O O . GLN A 1 168 ? -15.114 0.974 23.663 1.00 87.56 168 GLN A O 1
ATOM 1319 N N . LEU A 1 169 ? -13.340 -0.366 24.022 1.00 85.31 169 LEU A N 1
ATOM 1320 C CA . LEU A 1 169 ? -13.926 -1.541 23.374 1.00 85.31 169 LEU A CA 1
ATOM 1321 C C . LEU A 1 169 ? -15.118 -2.099 24.150 1.00 85.31 169 LEU A C 1
ATOM 1323 O O . LEU A 1 169 ? -16.124 -2.462 23.539 1.00 85.31 169 LEU A O 1
ATOM 1327 N N . ALA A 1 170 ? -15.032 -2.127 25.484 1.00 87.00 170 ALA A N 1
ATOM 1328 C CA . ALA A 1 170 ? -16.134 -2.563 26.334 1.00 87.00 170 ALA A CA 1
ATOM 1329 C C . ALA A 1 170 ? -17.376 -1.689 26.110 1.00 87.00 170 ALA A C 1
ATOM 1331 O O . ALA A 1 170 ? -18.445 -2.206 25.801 1.00 87.00 170 ALA A O 1
ATOM 1332 N N . VAL A 1 171 ? -17.225 -0.364 26.166 1.00 89.06 171 VAL A N 1
ATOM 1333 C CA . VAL A 1 171 ? -18.320 0.585 25.919 1.00 89.06 171 VAL A CA 1
ATOM 1334 C C . VAL A 1 171 ? -18.858 0.451 24.497 1.00 89.06 171 VAL A C 1
ATOM 1336 O O . VAL A 1 171 ? -20.070 0.388 24.312 1.00 89.06 171 VAL A O 1
ATOM 1339 N N . GLN A 1 172 ? -17.987 0.363 23.489 1.00 88.00 172 GLN A N 1
ATOM 1340 C CA . GLN A 1 172 ? -18.410 0.240 22.093 1.00 88.00 172 GLN A CA 1
ATOM 1341 C C . GLN A 1 172 ? -19.233 -1.030 21.851 1.00 88.00 172 GLN A C 1
ATOM 1343 O O . GLN A 1 172 ? -20.263 -0.989 21.178 1.00 88.00 172 GLN A O 1
ATOM 1348 N N . THR A 1 173 ? -18.807 -2.142 22.444 1.00 85.69 173 THR A N 1
ATOM 1349 C CA . THR A 1 173 ? -19.513 -3.421 22.351 1.00 85.69 173 THR A CA 1
ATOM 1350 C C . THR A 1 173 ? -20.848 -3.351 23.089 1.00 85.69 173 THR A C 1
ATOM 1352 O O . THR A 1 173 ? -21.880 -3.702 22.526 1.00 85.69 173 THR A O 1
ATOM 1355 N N . LEU A 1 174 ? -20.873 -2.819 24.313 1.00 88.38 174 LEU A N 1
ATOM 1356 C CA . LEU A 1 174 ? -22.111 -2.691 25.083 1.00 88.38 174 LEU A CA 1
ATOM 1357 C C . LEU A 1 174 ? -23.118 -1.757 24.409 1.00 88.38 174 LEU A C 1
ATOM 1359 O O . LEU A 1 174 ? -24.300 -2.075 24.380 1.00 88.38 174 LEU A O 1
ATOM 1363 N N . LEU A 1 175 ? -22.677 -0.651 23.808 1.00 88.44 175 LEU A N 1
ATOM 1364 C CA . LEU A 1 175 ? -23.548 0.220 23.015 1.00 88.44 175 LEU A CA 1
ATOM 1365 C C . LEU A 1 175 ? -24.151 -0.522 21.818 1.00 88.44 175 LEU A C 1
ATOM 1367 O O . LEU A 1 175 ? -25.344 -0.388 21.557 1.00 88.44 175 LEU A O 1
ATOM 1371 N N . HIS A 1 176 ? -23.344 -1.320 21.113 1.00 85.81 176 HIS A N 1
ATOM 1372 C CA . HIS A 1 176 ? -23.794 -2.072 19.942 1.00 85.81 176 HIS A CA 1
ATOM 1373 C C . HIS A 1 176 ? -24.868 -3.114 20.289 1.00 85.81 176 HIS A C 1
ATOM 1375 O O . HIS A 1 176 ? -25.854 -3.255 19.571 1.00 85.81 176 HIS A O 1
ATOM 1381 N N . TYR A 1 177 ? -24.705 -3.806 21.418 1.00 84.38 177 TYR A N 1
ATOM 1382 C CA . TYR A 1 177 ? -25.608 -4.863 21.885 1.00 84.38 177 TYR A CA 1
ATOM 1383 C C . TYR A 1 177 ? -26.660 -4.375 22.902 1.00 84.38 177 TYR A C 1
ATOM 1385 O O . TYR A 1 177 ? -27.269 -5.178 23.613 1.00 84.38 177 TYR A O 1
ATOM 1393 N N . GLY A 1 178 ? -26.884 -3.060 23.003 1.00 80.94 178 GLY A N 1
ATOM 1394 C CA . GLY A 1 178 ? -27.935 -2.481 23.848 1.00 80.94 178 GLY A CA 1
ATOM 1395 C C . GLY A 1 178 ? -27.751 -2.713 25.354 1.00 80.94 178 GLY A C 1
ATOM 1396 O O . GLY A 1 178 ? -28.729 -2.824 26.085 1.00 80.94 178 GLY A O 1
ATOM 1397 N N . GLY A 1 179 ? -26.508 -2.816 25.822 1.00 77.56 179 GLY A N 1
ATOM 1398 C CA . GLY A 1 179 ? -26.156 -3.033 27.225 1.00 77.56 179 GLY A CA 1
ATOM 1399 C C . GLY A 1 179 ? -26.087 -4.502 27.641 1.00 77.56 179 GLY A C 1
ATOM 1400 O O . GLY A 1 179 ? -26.005 -4.777 28.834 1.00 77.56 179 GLY A O 1
ATOM 1401 N N . SER A 1 180 ? -26.102 -5.438 26.687 1.00 77.44 180 SER A N 1
ATOM 1402 C CA . SER A 1 180 ? -25.933 -6.877 26.924 1.00 77.44 180 SER A CA 1
ATOM 1403 C C . SER A 1 180 ? -24.664 -7.412 26.251 1.00 77.44 180 SER A C 1
ATOM 1405 O O . SER A 1 180 ? -24.188 -6.842 25.274 1.00 77.44 180 SER A O 1
ATOM 1407 N N . LEU A 1 181 ? -24.083 -8.489 26.783 1.00 75.56 181 LEU A N 1
ATOM 1408 C CA . LEU A 1 181 ? -22.955 -9.189 26.157 1.00 75.56 181 LEU A CA 1
ATOM 1409 C C . LEU A 1 181 ? -23.481 -10.353 25.304 1.00 75.56 181 LEU A C 1
ATOM 1411 O O . LEU A 1 181 ? -24.328 -11.105 25.798 1.00 75.56 181 LEU A O 1
ATOM 1415 N N . PRO A 1 182 ? -22.991 -10.548 24.064 1.00 71.69 182 PRO A N 1
ATOM 1416 C CA . PRO A 1 182 ? -23.373 -11.699 23.249 1.00 71.69 182 PRO A CA 1
ATOM 1417 C C . PRO A 1 182 ? -22.958 -13.012 23.930 1.00 71.69 182 PRO A C 1
ATOM 1419 O O . PRO A 1 182 ? -21.916 -13.076 24.582 1.00 71.69 182 PRO A O 1
ATOM 1422 N N . ALA A 1 183 ? -23.774 -14.060 23.770 1.00 65.38 183 ALA A N 1
ATOM 1423 C CA . ALA A 1 183 ? -23.612 -15.345 24.462 1.00 65.38 183 ALA A CA 1
ATOM 1424 C C . ALA A 1 183 ? -22.237 -15.999 24.230 1.00 65.38 183 ALA A C 1
ATOM 1426 O O . ALA A 1 183 ? -21.679 -16.578 25.153 1.00 65.38 183 ALA A O 1
ATOM 1427 N N . ASP A 1 184 ? -21.653 -15.820 23.041 1.00 64.88 184 ASP A N 1
ATOM 1428 C CA . ASP A 1 184 ? -20.314 -16.320 22.689 1.00 64.88 184 ASP A CA 1
ATOM 1429 C C . ASP A 1 184 ? -19.180 -15.708 23.533 1.00 64.88 184 ASP A C 1
ATOM 1431 O O . ASP A 1 184 ? -18.091 -16.273 23.602 1.00 64.88 184 ASP A O 1
ATOM 1435 N N . LEU A 1 185 ? -19.415 -14.546 24.154 1.00 65.94 185 LEU A N 1
ATOM 1436 C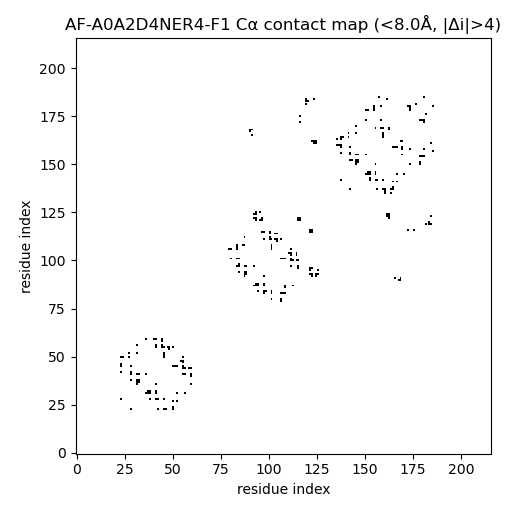 CA . LEU A 1 185 ? -18.452 -13.850 25.011 1.00 65.94 185 LEU A CA 1
ATOM 1437 C C . LEU A 1 185 ? -18.736 -14.051 26.507 1.00 65.94 185 LEU A C 1
ATOM 1439 O O . LEU A 1 185 ? -17.899 -13.701 27.338 1.00 65.94 185 LEU A O 1
ATOM 1443 N N . GLN A 1 186 ? -19.898 -14.601 26.867 1.00 63.44 186 GLN A N 1
ATOM 1444 C CA . GLN A 1 186 ? -20.215 -14.924 28.252 1.00 63.44 186 GLN A CA 1
ATOM 1445 C C . GLN A 1 186 ? -19.420 -16.172 28.640 1.00 63.44 186 GLN A C 1
ATOM 1447 O O . GLN A 1 186 ? -19.716 -17.283 28.204 1.00 63.44 186 GLN A O 1
ATOM 1452 N N . THR A 1 187 ? -18.382 -15.999 29.457 1.00 52.12 187 THR A N 1
ATOM 1453 C CA . THR A 1 187 ? -17.705 -17.132 30.092 1.00 52.12 187 THR A CA 1
ATOM 1454 C C . THR A 1 187 ? -18.747 -17.940 30.871 1.00 52.12 187 THR A C 1
ATOM 1456 O O . THR A 1 187 ? -19.450 -17.341 31.693 1.00 52.12 187 THR A O 1
ATOM 1459 N N . PRO A 1 188 ? -18.872 -19.265 30.669 1.00 42.00 188 PRO A N 1
ATOM 1460 C CA . PRO A 1 188 ? -19.753 -20.082 31.485 1.00 42.00 188 PRO A CA 1
ATOM 1461 C C . PRO A 1 188 ? -19.130 -20.218 32.879 1.00 42.00 188 PRO A C 1
ATOM 1463 O O . PRO A 1 188 ? -18.380 -21.147 33.150 1.00 42.00 188 PRO A O 1
ATOM 1466 N N . SER A 1 189 ? -19.415 -19.265 33.762 1.00 37.56 189 SER A N 1
ATOM 1467 C CA . SER A 1 189 ? -19.290 -19.455 35.205 1.00 37.56 189 SER A CA 1
ATOM 1468 C C . SER A 1 189 ? -20.681 -19.368 35.813 1.00 37.56 189 SER A C 1
ATOM 1470 O O . SER A 1 189 ? -21.210 -18.287 36.062 1.00 37.56 189 SER A O 1
ATOM 1472 N N . ASP A 1 190 ? -21.275 -20.549 35.973 1.00 37.84 190 ASP A N 1
ATOM 1473 C CA . ASP A 1 190 ? -22.085 -20.960 37.117 1.00 37.84 190 A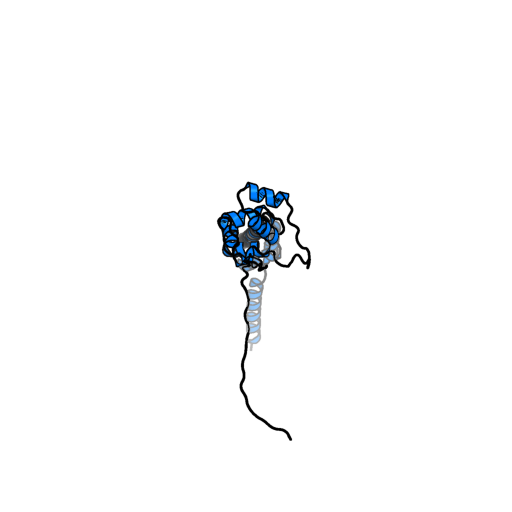SP A CA 1
ATOM 1474 C C . ASP A 1 190 ? -23.007 -19.896 37.720 1.00 37.84 190 ASP A C 1
ATOM 1476 O O . ASP A 1 190 ? -22.870 -19.474 38.866 1.00 37.84 190 ASP A O 1
ATOM 1480 N N . SER A 1 191 ? -24.037 -19.524 36.967 1.00 33.97 191 SER A N 1
ATOM 1481 C CA . SER A 1 191 ? -25.269 -19.014 37.565 1.00 33.97 191 SER A CA 1
ATOM 1482 C C . SER A 1 191 ? -26.209 -20.180 37.864 1.00 33.97 191 SER A C 1
ATOM 1484 O O . SER A 1 191 ? -27.129 -20.429 37.099 1.00 33.97 191 SER A O 1
ATOM 1486 N N . THR A 1 192 ? -25.977 -20.877 38.979 1.00 31.58 192 THR A N 1
ATOM 1487 C CA . THR A 1 192 ? -27.044 -21.486 39.799 1.00 31.58 192 THR A CA 1
ATOM 1488 C C . THR A 1 192 ? -26.509 -21.754 41.205 1.00 31.58 192 THR A C 1
ATOM 1490 O O . THR A 1 192 ? -26.087 -22.859 41.538 1.00 31.58 192 THR A O 1
ATOM 1493 N N . THR A 1 193 ? -26.529 -20.728 42.051 1.00 35.91 193 THR A N 1
ATOM 1494 C CA . THR A 1 193 ? -26.539 -20.899 43.504 1.00 35.91 193 THR A CA 1
ATOM 1495 C C . THR A 1 193 ? -27.973 -21.202 43.968 1.00 35.91 193 THR A C 1
ATOM 1497 O O . THR A 1 193 ? -28.920 -20.508 43.604 1.00 35.91 193 THR A O 1
ATOM 1500 N N . THR A 1 194 ? -28.115 -22.294 44.730 1.00 35.16 194 THR A N 1
ATOM 1501 C CA . THR A 1 194 ? -28.903 -22.444 45.981 1.00 35.16 194 THR A CA 1
ATOM 1502 C C . THR A 1 194 ? -29.659 -21.181 46.442 1.00 35.16 194 THR A C 1
ATOM 1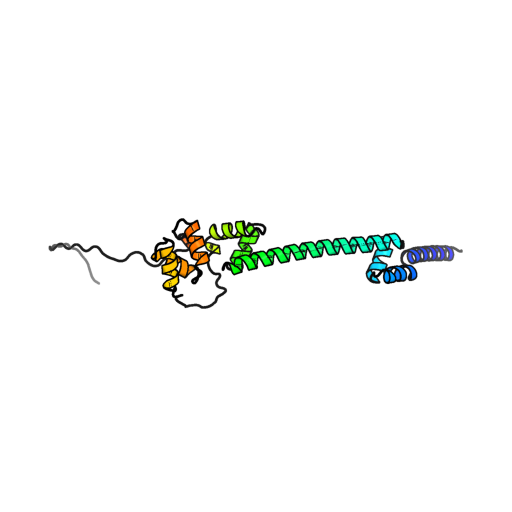504 O O . THR A 1 194 ? -29.073 -20.105 46.460 1.00 35.16 194 THR A O 1
ATOM 1507 N N . SER A 1 195 ? -30.903 -21.187 46.933 1.00 35.69 195 SER A N 1
ATOM 1508 C CA . SER A 1 195 ? -31.619 -22.175 47.756 1.00 35.69 195 SER A CA 1
ATOM 1509 C C . SER A 1 195 ? -32.991 -21.579 48.114 1.00 35.69 195 SER A C 1
ATOM 1511 O O . SER A 1 195 ? -33.043 -20.428 48.540 1.00 35.69 195 SER A O 1
ATOM 1513 N N . ASN A 1 196 ? -34.070 -22.365 48.045 1.00 37.16 196 ASN A N 1
ATOM 1514 C CA . ASN A 1 196 ? -35.306 -22.076 48.776 1.00 37.16 196 ASN A CA 1
ATOM 1515 C C . ASN A 1 196 ? -35.672 -23.301 49.622 1.00 37.16 196 ASN A C 1
ATOM 1517 O O . ASN A 1 196 ? -36.198 -24.297 49.130 1.00 37.16 196 ASN A O 1
ATOM 1521 N N . GLU A 1 197 ? -35.351 -23.192 50.905 1.00 43.06 197 GLU A N 1
ATOM 1522 C CA . GLU A 1 197 ? -35.771 -24.060 51.998 1.00 43.06 197 GLU A CA 1
ATOM 1523 C C . GLU A 1 197 ? -37.303 -24.004 52.162 1.00 43.06 197 GLU A C 1
ATOM 1525 O O . GLU A 1 197 ? -37.887 -22.917 52.165 1.00 43.06 197 GLU A O 1
ATOM 1530 N N . SER A 1 198 ? -37.963 -25.141 52.396 1.00 37.88 198 SER A N 1
ATOM 1531 C CA . SER A 1 198 ? -39.190 -25.212 53.205 1.00 37.88 198 SER A CA 1
ATOM 1532 C C . SER A 1 198 ? -39.378 -26.628 53.743 1.00 37.88 198 SER A C 1
ATOM 1534 O O . SER A 1 198 ? -39.458 -27.608 53.008 1.00 37.88 198 SER A O 1
ATOM 1536 N N . SER A 1 199 ? -39.390 -26.702 55.066 1.00 44.34 199 SER A N 1
ATOM 1537 C CA . SER A 1 199 ? -39.493 -27.871 55.929 1.00 44.34 199 SER A CA 1
ATOM 1538 C C . SER A 1 199 ? -40.932 -28.380 56.064 1.00 44.34 199 SER A C 1
ATOM 1540 O O . SER A 1 199 ? -41.858 -27.580 56.144 1.00 44.34 199 SER A O 1
ATOM 1542 N N . SER A 1 200 ? -41.119 -29.705 56.183 1.00 37.53 200 SER A N 1
ATOM 1543 C CA . SER A 1 200 ? -42.249 -30.318 56.912 1.00 37.53 200 SER A CA 1
ATOM 1544 C C . SER A 1 200 ? -42.149 -31.860 56.985 1.00 37.53 200 SER A C 1
ATOM 1546 O O . SER A 1 200 ? -42.539 -32.557 56.059 1.00 37.53 200 SER A O 1
ATOM 1548 N N . SER A 1 201 ? -41.678 -32.349 58.138 1.00 40.00 201 SER A N 1
ATOM 1549 C CA . SER A 1 201 ? -42.289 -33.403 58.983 1.00 40.00 201 SER A CA 1
ATOM 1550 C C . SER A 1 201 ? -42.573 -34.833 58.458 1.00 40.00 201 SER A C 1
ATOM 1552 O O . SER A 1 201 ? -43.471 -35.036 57.655 1.00 40.00 201 SER A O 1
ATOM 1554 N N . LYS A 1 202 ? -41.877 -35.807 59.083 1.00 50.03 202 LYS A N 1
ATOM 1555 C CA . LYS A 1 202 ? -42.309 -37.136 59.608 1.00 50.03 202 LYS A CA 1
ATOM 1556 C C . LYS A 1 202 ? -43.512 -37.852 58.956 1.00 50.03 202 LYS A C 1
ATOM 1558 O O . LYS A 1 202 ? -44.621 -37.351 59.067 1.00 50.03 202 LYS A O 1
ATOM 1563 N N . ASP A 1 203 ? -43.333 -39.110 58.531 1.00 38.31 203 ASP A N 1
ATOM 1564 C CA . ASP A 1 203 ? -43.658 -40.307 59.344 1.00 38.31 203 ASP A CA 1
ATOM 1565 C C . ASP A 1 203 ? -43.166 -41.612 58.665 1.00 38.31 203 ASP A C 1
ATOM 1567 O O . ASP A 1 203 ? -43.137 -41.714 57.440 1.00 38.31 203 ASP A O 1
ATOM 1571 N N . SER A 1 204 ? -42.769 -42.600 59.473 1.00 39.72 204 SER A N 1
ATOM 1572 C CA . SER A 1 204 ? -42.648 -44.037 59.110 1.00 39.72 204 SER A CA 1
ATOM 1573 C C . SER A 1 204 ? -44.072 -44.673 59.116 1.00 39.72 204 SER A C 1
ATOM 1575 O O . SER A 1 204 ? -44.981 -43.936 59.497 1.00 39.72 204 SER A O 1
ATOM 1577 N N . PRO A 1 205 ? -44.362 -45.973 58.807 1.00 53.56 205 PRO A N 1
ATOM 1578 C CA . PRO A 1 205 ? -43.494 -47.172 58.794 1.00 53.56 205 PRO A CA 1
ATOM 1579 C C . PRO A 1 205 ? -43.827 -48.274 57.725 1.00 53.56 205 PRO A C 1
ATOM 1581 O O . PRO A 1 205 ? -44.733 -48.084 56.929 1.00 53.56 205 PRO A O 1
ATOM 1584 N N . THR A 1 206 ? -43.086 -49.410 57.757 1.00 45.12 206 THR A N 1
ATOM 1585 C CA . THR A 1 206 ? -43.534 -50.840 57.606 1.00 45.12 206 THR A CA 1
ATOM 1586 C C . THR A 1 206 ? -44.349 -51.249 56.337 1.00 45.12 206 THR A C 1
ATOM 1588 O O . THR A 1 206 ? -45.281 -50.566 55.962 1.00 45.12 206 THR A O 1
ATOM 1591 N N . ASP A 1 207 ? -44.147 -52.334 55.566 1.00 42.75 207 ASP A N 1
ATOM 1592 C CA . ASP A 1 207 ? -43.790 -53.737 55.837 1.00 42.75 207 ASP A CA 1
ATOM 1593 C C . ASP A 1 207 ? -43.438 -54.506 54.526 1.00 42.75 207 ASP A C 1
ATOM 1595 O O . ASP A 1 207 ? -44.006 -54.241 53.469 1.00 42.75 207 ASP A O 1
ATOM 1599 N N . SER A 1 208 ? -42.542 -55.493 54.658 1.00 51.12 208 SER A N 1
ATOM 1600 C CA . SER A 1 208 ? -42.555 -56.886 54.142 1.00 51.12 208 SER A CA 1
ATOM 1601 C C . SER A 1 208 ? -43.041 -57.298 52.729 1.00 51.12 208 SER A C 1
ATOM 1603 O O . SER A 1 208 ? -44.218 -57.197 52.406 1.00 51.12 208 SER A O 1
ATOM 1605 N N . ALA A 1 209 ? -42.159 -57.998 51.985 1.00 53.00 209 ALA A N 1
ATOM 1606 C CA . ALA A 1 209 ? -42.270 -59.413 51.527 1.00 53.00 209 ALA A CA 1
ATOM 1607 C C . ALA A 1 209 ? -41.063 -59.753 50.607 1.00 53.00 209 ALA A C 1
ATOM 1609 O O . ALA A 1 209 ? -40.765 -58.987 49.700 1.00 53.00 209 ALA A O 1
ATOM 1610 N N . GLY A 1 210 ? -40.214 -60.753 50.910 1.00 45.34 210 GLY A N 1
ATOM 1611 C CA . GLY A 1 210 ? -40.288 -62.143 50.396 1.00 45.34 210 GLY A CA 1
ATOM 1612 C C . GLY A 1 210 ? -39.858 -62.224 48.912 1.00 45.34 210 GLY A C 1
ATOM 1613 O O . GLY A 1 210 ? -40.403 -61.496 48.105 1.00 45.34 210 GLY A O 1
ATOM 1614 N N . THR A 1 211 ? -38.943 -63.065 48.410 1.00 53.56 211 THR A N 1
ATOM 1615 C CA . THR A 1 211 ? -38.696 -64.494 48.675 1.00 53.56 211 THR A CA 1
ATOM 1616 C C . THR A 1 211 ? -37.381 -64.954 47.997 1.00 53.56 211 THR A C 1
ATOM 1618 O O . THR A 1 211 ? -37.091 -64.452 46.916 1.00 53.56 211 THR A O 1
ATOM 1621 N N . SER A 1 212 ? -36.702 -65.955 48.590 1.00 50.53 212 SER A N 1
ATOM 1622 C CA . SER A 1 212 ? -36.039 -67.145 47.977 1.00 50.53 212 SER A CA 1
ATOM 1623 C C . SER A 1 212 ? -35.023 -66.952 46.834 1.00 50.53 212 SER A C 1
ATOM 1625 O O . SER A 1 212 ? -35.330 -66.328 45.834 1.00 50.53 212 SER A O 1
ATOM 1627 N N . GLY A 1 213 ? -33.817 -67.527 46.792 1.00 49.06 213 GLY A N 1
ATOM 1628 C CA . GLY A 1 213 ? -33.094 -68.635 47.449 1.00 49.06 213 GLY A CA 1
ATOM 1629 C C . GLY A 1 213 ? -31.823 -68.866 46.585 1.00 49.06 213 GLY A C 1
ATOM 1630 O O . GLY A 1 213 ? -31.629 -68.147 45.612 1.00 49.06 213 GLY A O 1
ATOM 1631 N N . ALA A 1 214 ? -30.889 -69.792 46.763 1.00 56.06 214 ALA A N 1
ATOM 1632 C CA . ALA A 1 214 ? -30.464 -70.750 47.769 1.00 56.06 214 ALA A CA 1
ATOM 1633 C C . ALA A 1 214 ? -28.991 -71.064 47.406 1.00 56.06 214 ALA A C 1
ATOM 1635 O O . ALA A 1 214 ? -28.607 -70.988 46.238 1.00 56.06 214 ALA A O 1
ATOM 1636 N N . SER A 1 215 ? -28.187 -71.399 48.407 1.00 57.78 215 SER A N 1
ATOM 1637 C CA . SER A 1 215 ? -26.797 -71.848 48.301 1.00 57.78 215 SER A CA 1
ATOM 1638 C C . SER A 1 215 ? -26.635 -73.162 47.528 1.00 57.78 215 SER A C 1
ATOM 1640 O O . SER A 1 215 ? -27.468 -74.048 47.694 1.00 57.78 215 SER A O 1
ATOM 1642 N N . THR A 1 216 ? -25.536 -73.314 46.782 1.00 57.75 216 THR A N 1
ATOM 1643 C CA . THR A 1 216 ? -24.362 -74.176 47.088 1.00 57.75 216 THR A CA 1
ATOM 1644 C C . THR A 1 216 ? -23.357 -74.097 45.950 1.00 57.75 216 THR A C 1
ATOM 1646 O O . THR A 1 216 ? -23.806 -74.200 44.788 1.00 57.75 216 THR A O 1
#

pLDDT: mean 79.19, std 18.06, range [31.58, 95.88]

InterPro domains:
  IPR009060 UBA-like superfamily [SSF46934] (20-68)
  IPR009060 UBA-like superfamily [SSF46934] (83-121)
  IPR009060 UBA-like superfamily [SSF46934] (123-188)
  IPR015940 Ubiquitin-associated domain [PF00627] (24-60)
  IPR015940 Ubiquitin-associated domain [PF00627] (85-115)
  IPR015940 Ubiquitin-associated domain [PS50030] (23-63)
  IPR015940 Ubiquitin-associated domain [PS50030] (71-119)
  IPR015940 Ubiquitin-associated domain [PS50030] (137-177)
  IPR015940 Ubiquitin-associated domain [SM00165] (25-62)
  IPR015940 Ubiquitin-associated domain [SM00165] (81-118)
  IPR015940 Ubiquitin-associated domain [SM00165] (139-176)
  IPR039749 NEDD8 ultimate buster 1 [PTHR12948] (13-210)

Foldseek 3Di:
DPPVVVVVVVVVVVVVVVVVQVDADVVLLVVVVVVVDDSVLSNVLCNVVSNDSVSSNVVSVVVVVVVVVVVVVVVVLVVLLVVQLVVVVVLVFESVLSNVLCVVVVSDNVSSVVVCLVPVVRLAHPCPPPDPDDPLDADPVLLVVVVVVVADSVLSRLLCSRSSRSSSSSVVNCVVVVRHDPPVSDDPDDDDDDDDDDDDDDDDDDDDDDDDDDDD

Mean predicted aligned error: 15.15 Å

Organism: NCBI:txid129469

Sequence (216 aa):
LPLPLTLSLSLFLQAHSLFQELVIDPEKINSLLLLGFSAQEARLGLRACDGHLEHAANHISNRREEKNLIRREEKAKRKKQLEGINSLKSMGYSERAAREALHKSKGNIEEAVKVILDNPQLLLPSDDASTPGDDFQVPQPSIEQLVYMGFNAGIAEQALKIFRGNIQLAVQTLLHYGGSLPADLQTPSDSTTTSNESSSSKDSPTDSAGTSGAST

Solvent-accessible surface area (backbone atoms only — not comparable to full-atom values): 12980 Å² total; per-residue (Å²): 141,70,69,70,62,56,56,53,50,52,51,49,52,53,53,49,54,53,46,59,73,70,58,73,62,64,66,58,36,50,54,34,40,77,74,70,43,53,73,65,54,29,51,53,22,23,68,76,39,81,66,34,61,71,57,13,54,51,52,45,50,50,54,52,49,54,54,48,50,54,52,49,50,53,49,48,52,53,49,53,50,51,50,50,34,50,53,36,38,73,67,66,44,39,68,66,35,28,50,52,19,27,62,75,36,75,67,37,64,69,54,12,53,51,50,34,70,75,32,66,81,41,63,48,73,65,75,87,70,82,65,92,82,71,82,69,76,66,56,65,71,61,33,49,53,39,36,73,74,69,38,53,58,69,58,39,46,52,37,22,49,63,46,74,58,37,60,69,52,32,51,54,48,27,63,74,51,75,63,44,80,60,71,94,73,55,75,92,70,82,91,75,78,86,84,85,89,82,88,82,83,90,81,87,80,91,82,91,79,88,80,91,87,81,91,131

Secondary structure (DSSP, 8-state):
--HHHHHHHHHHHHHHHHHHHHPPPHHHHHHHHHTT--HHHHHHHHHHTTT-HHHHHHHHHHHHHHHHHHHHHHHHHHHHHHHHHHHHHHTT--HHHHHHHHHHTTT-HHHHHHHHHH-HHHHSPPTTS--TT------HHHHHHHHHTT--HHHHHHHHHHTTT-HHHHHHHHHHTTT---GGGS------------------------------

Radius of gyration: 40.45 Å; Cα contacts (8 Å, |Δi|>4): 160; chains: 1; bounding box: 77×85×121 Å